Protein AF-A0A970C5M6-F1 (afdb_monomer)

Foldseek 3Di:
DDLVVLVVCLVCLVVVVDDPVVVVVSVVCLVVDVVSVVVSVVVVVVVVVVVVVVVPDDDPVVVVVVVVVVVVVVVPPPPPPPDPDDDDDDDDDDDDDDDDDPDPPVVVVVCCVVQVDDVVVVVVVVVVVVVVVVVVVVVPDCPDDDDDPPVCVVVVVVVVVVVVVVVVVVVVVPDDDDDDDDDDDDDDDDDDDDDDDDDDDDDDDDDDDDDDDD

pLDDT: mean 72.38, std 20.78, range [33.88, 98.38]

Solvent-accessible surface area (backbone atoms only — not comparable to full-atom values): 14253 Å² total; per-residue (Å²): 130,55,70,71,60,47,64,75,40,46,64,47,51,76,72,64,72,56,55,75,65,61,48,50,51,46,53,54,44,41,75,75,30,69,68,60,35,52,54,50,53,52,51,54,50,52,52,50,50,51,53,50,54,61,68,71,44,88,75,58,64,70,58,51,55,50,50,54,50,52,54,51,54,63,70,67,50,71,83,79,78,70,71,82,78,78,81,84,74,94,75,82,90,78,92,74,94,72,80,90,72,82,84,79,61,70,73,58,52,60,53,52,68,78,53,83,53,75,70,59,55,55,54,53,50,51,53,50,50,49,53,49,47,53,51,49,59,63,68,53,64,77,90,79,73,80,96,70,70,80,75,57,60,64,53,59,53,49,53,52,51,52,52,52,50,54,50,50,52,61,53,54,74,67,60,74,88,88,81,87,82,88,85,90,87,84,84,87,88,92,77,91,84,85,89,88,83,86,83,89,82,91,75,88,77,83,84,82,81,82,82,83,87,134

Secondary structure (DSSP, 8-state):
--HHHHHHTHHHHHTT-S-HHHHHHHHHHHHH-HHHHHHHHHHHHHHHHHHHHHHTS---HHHHHHHHHHHHHHHHS---------------------------SHHHHHHHHH---HHHHHHHHHHHHHHHHHHHHHHS--SS--S-TTTTHHHHHHHHHHHHHHHHHHHHTT----------------------------------------

Radius of gyration: 32.8 Å; Cα contacts (8 Å, |Δi|>4): 23; chains: 1; bounding box: 85×90×53 Å

Structure (mmCIF, N/CA/C/O backbone):
data_AF-A0A970C5M6-F1
#
_entry.id   AF-A0A970C5M6-F1
#
loop_
_atom_site.group_PDB
_atom_site.id
_atom_site.type_symbol
_atom_site.label_atom_id
_atom_site.label_alt_id
_atom_site.label_comp_id
_atom_site.label_asym_id
_atom_site.label_entity_id
_atom_site.label_seq_id
_atom_site.pdbx_PDB_ins_code
_atom_site.Cartn_x
_atom_site.Cartn_y
_atom_site.Cartn_z
_atom_site.occupancy
_atom_site.B_iso_or_equiv
_atom_site.auth_seq_id
_atom_site.auth_comp_id
_atom_site.auth_asym_id
_atom_site.auth_atom_id
_atom_site.pdbx_PDB_model_num
ATOM 1 N N . MET A 1 1 ? -6.284 -6.035 21.367 1.00 87.75 1 MET A N 1
ATOM 2 C CA . MET A 1 1 ? -5.287 -5.015 20.964 1.00 87.75 1 MET A CA 1
ATOM 3 C C . MET A 1 1 ? -5.842 -3.620 21.186 1.00 87.75 1 MET A C 1
ATOM 5 O O . MET A 1 1 ? -7.060 -3.477 21.282 1.00 87.75 1 MET A O 1
ATOM 9 N N . LYS A 1 2 ? -4.977 -2.607 21.296 1.00 97.12 2 LYS A N 1
ATOM 10 C CA . LYS A 1 2 ? -5.401 -1.198 21.366 1.00 97.12 2 LYS A CA 1
ATOM 11 C C . LYS A 1 2 ? -5.596 -0.633 19.958 1.00 97.12 2 LYS A C 1
ATOM 13 O O . LYS A 1 2 ? -4.878 -1.027 19.045 1.00 97.12 2 LYS A O 1
ATOM 18 N N . CYS A 1 3 ? -6.489 0.344 19.798 1.00 97.81 3 CYS A N 1
ATOM 19 C CA . CYS A 1 3 ? -6.761 0.958 18.492 1.00 97.81 3 CYS A CA 1
ATOM 20 C C . CYS A 1 3 ? -5.494 1.530 17.840 1.00 97.81 3 CYS A C 1
ATOM 22 O O . CYS A 1 3 ? -5.256 1.294 16.666 1.00 97.81 3 CYS A O 1
ATOM 24 N N . GLN A 1 4 ? -4.637 2.211 18.610 1.00 97.44 4 GLN A N 1
ATOM 25 C CA . GLN A 1 4 ? -3.393 2.790 18.087 1.00 97.44 4 GLN A CA 1
ATOM 26 C C . GLN A 1 4 ? -2.442 1.736 17.499 1.00 97.44 4 GLN A C 1
ATOM 28 O O . GLN A 1 4 ? -1.805 1.988 16.482 1.00 97.44 4 GLN A O 1
ATOM 33 N N . GLU A 1 5 ? -2.354 0.565 18.136 1.00 97.12 5 GLU A N 1
ATOM 34 C CA . GLU A 1 5 ? -1.524 -0.547 17.660 1.00 97.12 5 GLU A CA 1
ATOM 35 C C . GLU A 1 5 ? -2.096 -1.110 16.356 1.00 97.12 5 GLU A C 1
ATOM 37 O O . GLU A 1 5 ? -1.358 -1.325 15.401 1.00 97.12 5 GLU A O 1
ATOM 42 N N . VAL A 1 6 ? -3.420 -1.280 16.284 1.00 97.31 6 VAL A N 1
ATOM 43 C CA . VAL A 1 6 ? -4.093 -1.762 15.071 1.00 97.31 6 VAL A CA 1
ATOM 44 C C . VAL A 1 6 ? -3.913 -0.783 13.918 1.00 97.31 6 VAL A C 1
ATOM 46 O O . VAL A 1 6 ? -3.537 -1.215 12.839 1.00 97.31 6 VAL A O 1
ATOM 49 N N . LEU A 1 7 ? -4.087 0.523 14.148 1.00 95.94 7 LEU A N 1
ATOM 50 C CA . LEU A 1 7 ? -3.888 1.547 13.117 1.00 95.94 7 LEU A CA 1
ATOM 51 C C . LEU A 1 7 ? -2.465 1.523 12.542 1.00 95.94 7 LEU A C 1
ATOM 53 O O . LEU A 1 7 ? -2.303 1.631 11.333 1.00 95.94 7 LEU A O 1
ATOM 57 N N . SER A 1 8 ? -1.440 1.315 13.377 1.00 96.69 8 SER A N 1
ATOM 58 C CA . SER A 1 8 ? -0.054 1.180 12.897 1.00 96.69 8 SER A CA 1
ATOM 59 C C . SER A 1 8 ? 0.223 -0.108 12.117 1.00 96.69 8 SER A C 1
ATOM 61 O O . SER A 1 8 ? 1.265 -0.222 11.481 1.00 96.69 8 SER A O 1
ATOM 63 N N . LEU A 1 9 ? -0.686 -1.082 12.186 1.00 97.00 9 LEU A N 1
ATOM 64 C CA . LEU A 1 9 ? -0.563 -2.380 11.530 1.00 97.00 9 LEU A CA 1
ATOM 65 C C . LEU A 1 9 ? -1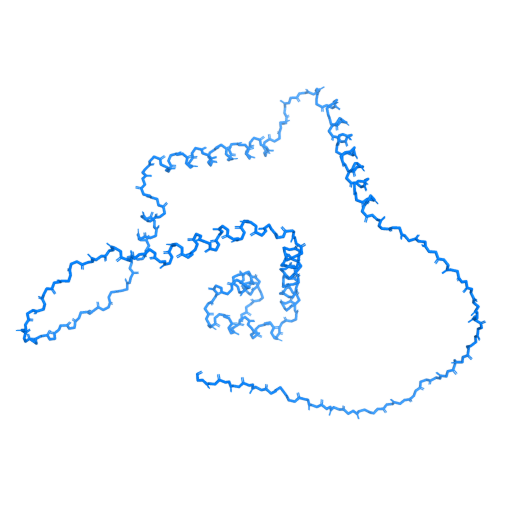.497 -2.525 10.321 1.00 97.00 9 LEU A C 1
ATOM 67 O O . LEU A 1 9 ? -1.476 -3.575 9.691 1.00 97.00 9 LEU A O 1
ATOM 71 N N . ILE A 1 10 ? -2.294 -1.505 9.975 1.00 95.12 10 ILE A N 1
ATOM 72 C CA . ILE A 1 10 ? -3.236 -1.577 8.846 1.00 95.12 10 ILE A CA 1
ATOM 73 C C . ILE A 1 10 ? -2.507 -1.780 7.512 1.00 95.12 10 ILE A C 1
ATOM 75 O O . ILE A 1 10 ? -2.894 -2.665 6.757 1.00 95.12 10 ILE A O 1
ATOM 79 N N . GLU A 1 11 ? -1.452 -1.014 7.231 1.00 94.06 11 GLU A N 1
ATOM 80 C CA . GLU A 1 11 ? -0.681 -1.140 5.983 1.00 94.06 11 GLU A CA 1
ATOM 81 C C . GLU A 1 11 ? -0.043 -2.534 5.821 1.00 94.06 11 GLU A C 1
ATOM 83 O O . GLU A 1 11 ? -0.392 -3.232 4.869 1.00 94.06 11 GLU A O 1
ATOM 88 N N . PRO A 1 12 ? 0.780 -3.037 6.767 1.00 96.56 12 PRO A N 1
ATOM 89 C CA . PRO A 1 12 ? 1.355 -4.376 6.633 1.00 96.56 12 PRO A CA 1
ATOM 90 C C . PRO A 1 12 ? 0.296 -5.490 6.677 1.00 96.56 12 PRO A C 1
ATOM 92 O O . PRO A 1 12 ? 0.522 -6.579 6.148 1.00 96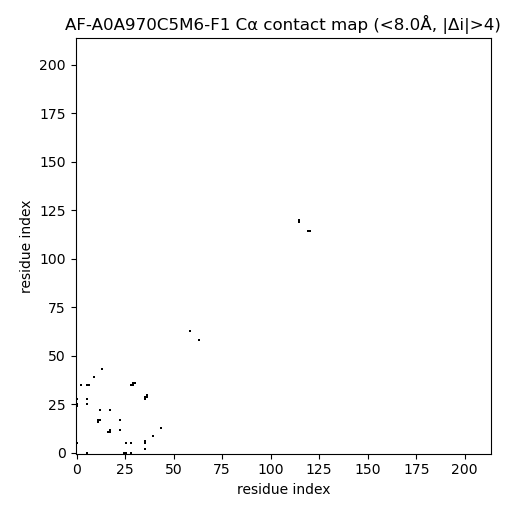.56 12 PRO A O 1
ATOM 95 N N . TYR A 1 13 ? -0.870 -5.248 7.291 1.00 96.69 13 TYR A N 1
ATOM 96 C CA . TYR A 1 13 ? -2.009 -6.165 7.216 1.00 96.69 13 TYR A CA 1
ATOM 97 C C . TYR A 1 13 ? -2.585 -6.233 5.792 1.00 96.69 13 TYR A C 1
ATOM 99 O O . TYR A 1 13 ? -2.818 -7.333 5.290 1.00 96.69 13 TYR A O 1
ATOM 107 N N . LEU A 1 14 ? -2.778 -5.089 5.122 1.00 95.25 14 LEU A N 1
ATOM 108 C CA . LEU A 1 14 ? -3.243 -5.022 3.728 1.00 95.25 14 LEU A CA 1
ATOM 109 C C . LEU A 1 14 ? -2.252 -5.677 2.758 1.00 95.25 14 LEU A C 1
ATOM 111 O O . LEU A 1 14 ? -2.668 -6.390 1.843 1.00 95.25 14 LEU A O 1
ATOM 115 N N . ASP A 1 15 ? -0.954 -5.517 3.009 1.00 94.94 15 ASP A N 1
ATOM 116 C CA . ASP A 1 15 ? 0.115 -6.122 2.207 1.00 94.94 15 ASP A CA 1
ATOM 117 C C . ASP A 1 15 ? 0.360 -7.610 2.532 1.00 94.94 15 ASP A C 1
ATOM 119 O O . ASP A 1 15 ? 1.194 -8.266 1.907 1.00 94.94 15 ASP A O 1
ATOM 123 N N . SER A 1 16 ? -0.410 -8.189 3.464 1.00 95.25 16 SER A N 1
ATOM 124 C CA . SER A 1 16 ? -0.276 -9.583 3.918 1.00 95.25 16 SER A CA 1
ATOM 125 C C . SER A 1 16 ? 1.104 -9.922 4.509 1.00 95.25 16 SER A C 1
ATOM 127 O O . SER A 1 16 ? 1.531 -11.077 4.472 1.00 95.25 16 SER A O 1
ATOM 129 N N . GLU A 1 17 ? 1.795 -8.938 5.087 1.00 97.62 17 GLU A N 1
ATOM 130 C CA . GLU A 1 17 ? 3.133 -9.098 5.677 1.00 97.62 17 GLU A CA 1
ATOM 131 C C . GLU A 1 17 ? 3.103 -9.597 7.131 1.00 97.62 17 GLU A C 1
ATOM 133 O O . GLU A 1 17 ? 4.129 -9.997 7.686 1.00 97.62 17 GLU A O 1
ATOM 138 N N . LEU A 1 18 ? 1.932 -9.579 7.772 1.00 97.44 18 LEU A N 1
ATOM 139 C CA . LEU A 1 18 ? 1.780 -9.963 9.173 1.00 97.44 18 LEU A CA 1
ATOM 140 C C . LEU A 1 18 ? 1.670 -11.477 9.371 1.00 97.44 18 LEU A C 1
ATOM 142 O O . LEU A 1 18 ? 1.132 -12.219 8.547 1.00 97.44 18 LEU A O 1
ATOM 146 N N . ASP A 1 19 ? 2.137 -11.940 10.532 1.00 97.19 19 ASP A N 1
ATOM 147 C CA . ASP A 1 19 ? 1.995 -13.334 10.932 1.00 97.19 19 ASP A CA 1
ATOM 148 C C . ASP A 1 19 ? 0.529 -13.704 11.237 1.00 97.19 19 ASP A C 1
ATOM 150 O O . ASP A 1 19 ? -0.331 -12.863 11.512 1.00 97.19 19 ASP A O 1
ATOM 154 N N . THR A 1 20 ? 0.236 -15.006 11.238 1.00 97.50 20 THR A N 1
ATOM 155 C CA . THR A 1 20 ? -1.128 -15.529 11.407 1.00 97.50 20 THR A CA 1
ATOM 156 C C . THR A 1 20 ? -1.788 -15.136 12.726 1.00 97.50 20 THR A C 1
ATOM 158 O O . THR A 1 20 ? -3.011 -15.011 12.772 1.00 97.50 20 THR A O 1
ATOM 161 N N . ARG A 1 21 ? -1.013 -14.975 13.808 1.00 97.50 21 ARG A N 1
ATOM 162 C CA . ARG A 1 21 ? -1.566 -14.608 15.116 1.00 97.50 21 ARG A CA 1
ATOM 163 C C . ARG A 1 21 ? -1.949 -13.134 15.117 1.00 97.50 21 ARG A C 1
ATOM 165 O O . ARG A 1 21 ? -3.073 -12.816 15.490 1.00 97.50 21 ARG A O 1
ATOM 172 N N . THR A 1 22 ? -1.055 -12.269 14.647 1.00 96.69 22 THR A N 1
ATOM 173 C CA . THR A 1 22 ? -1.324 -10.830 14.547 1.00 96.69 22 THR A CA 1
ATOM 174 C C . THR A 1 22 ? -2.506 -10.551 13.614 1.00 96.69 22 THR A C 1
ATOM 176 O O . THR A 1 22 ? -3.379 -9.757 13.958 1.00 96.69 22 THR A O 1
ATOM 179 N N . ASN A 1 23 ? -2.617 -11.279 12.495 1.00 97.88 23 ASN A N 1
ATOM 180 C CA . ASN A 1 23 ? -3.787 -11.202 11.614 1.00 97.88 23 ASN A CA 1
ATOM 181 C C . ASN A 1 23 ? -5.098 -11.537 12.340 1.00 97.88 23 ASN A C 1
ATOM 183 O O . ASN A 1 23 ? -6.077 -10.808 12.193 1.00 97.88 23 ASN A O 1
ATOM 187 N N . ALA A 1 24 ? -5.127 -12.604 13.144 1.00 97.94 24 ALA A N 1
ATOM 188 C CA . ALA A 1 24 ? -6.322 -12.975 13.902 1.00 97.94 24 ALA A CA 1
ATOM 189 C C . ALA A 1 24 ? -6.686 -11.924 14.967 1.00 97.94 24 ALA A C 1
ATOM 191 O O . ALA A 1 24 ? -7.859 -11.581 15.119 1.00 97.94 24 ALA A O 1
ATOM 192 N N . ASP A 1 25 ? -5.687 -11.377 15.667 1.00 98.00 25 ASP A N 1
ATOM 193 C CA . ASP A 1 25 ? -5.898 -10.346 16.687 1.00 98.00 25 ASP A CA 1
ATOM 194 C C . ASP A 1 25 ? -6.438 -9.035 16.073 1.00 98.00 25 ASP A C 1
ATOM 196 O O . ASP A 1 25 ? -7.327 -8.399 16.651 1.00 98.00 25 ASP A O 1
ATOM 200 N N . ILE A 1 26 ? -5.958 -8.654 14.880 1.00 97.94 26 ILE A N 1
ATOM 201 C CA . ILE A 1 26 ? -6.472 -7.507 14.112 1.00 97.94 26 ILE A CA 1
ATOM 202 C C . ILE A 1 26 ? -7.899 -7.773 13.633 1.00 97.94 26 ILE A C 1
ATOM 204 O O . ILE A 1 26 ? -8.768 -6.931 13.846 1.00 97.94 26 ILE A O 1
ATOM 208 N N . GLN A 1 27 ? -8.176 -8.942 13.046 1.00 97.81 27 GLN A N 1
ATOM 209 C CA . GLN A 1 27 ? -9.521 -9.304 12.583 1.00 97.81 27 GLN A CA 1
ATOM 210 C C . GLN A 1 27 ? -10.550 -9.252 13.712 1.00 97.81 27 GLN A C 1
ATOM 212 O O . GLN A 1 27 ? -11.628 -8.682 13.537 1.00 97.81 27 GLN A O 1
ATOM 217 N N . GLN A 1 28 ? -10.204 -9.790 14.884 1.00 98.31 28 GLN A N 1
ATOM 218 C CA . GLN A 1 28 ? -11.062 -9.711 16.061 1.00 98.31 28 GLN A CA 1
ATOM 219 C C . GLN A 1 28 ? -11.299 -8.252 16.472 1.00 98.31 28 GLN A C 1
ATOM 221 O O . GLN A 1 28 ? -12.432 -7.853 16.725 1.00 98.31 28 GLN A O 1
ATOM 226 N N . HIS A 1 29 ? -10.254 -7.421 16.482 1.00 98.38 29 HIS A N 1
ATOM 227 C CA . HIS A 1 29 ? -10.405 -6.010 16.824 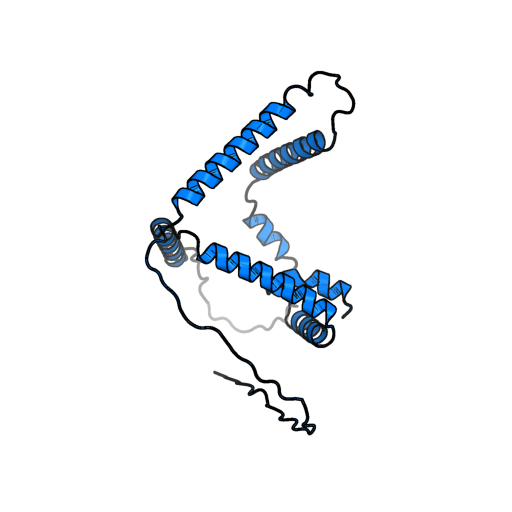1.00 98.38 29 HIS A CA 1
ATOM 228 C C . HIS A 1 29 ? -11.265 -5.234 15.816 1.00 98.38 29 HIS A C 1
ATOM 230 O O . HIS A 1 29 ? -12.068 -4.404 16.230 1.00 98.38 29 HIS A O 1
ATOM 236 N N . LEU A 1 30 ? -11.126 -5.493 14.513 1.00 98.00 30 LEU A N 1
ATOM 237 C CA . LEU A 1 30 ? -11.956 -4.868 13.479 1.00 98.00 30 LEU A CA 1
ATOM 238 C C . LEU A 1 30 ? -13.431 -5.279 13.606 1.00 98.00 30 LEU A C 1
ATOM 240 O O . LEU A 1 30 ? -14.309 -4.471 13.316 1.00 98.00 30 LEU A O 1
ATOM 244 N N . ALA A 1 31 ? -13.713 -6.496 14.083 1.00 98.06 31 ALA A N 1
ATOM 245 C CA . ALA A 1 31 ? -15.078 -6.930 14.379 1.00 98.06 31 ALA A CA 1
ATOM 246 C C . ALA A 1 31 ? -15.680 -6.190 15.589 1.00 98.06 31 ALA A C 1
ATOM 248 O O . ALA A 1 31 ? -16.866 -5.858 15.580 1.00 98.06 31 ALA A O 1
ATOM 249 N N . ASP A 1 32 ? -14.862 -5.900 16.604 1.00 98.12 32 ASP A N 1
ATOM 250 C CA . ASP A 1 32 ? -15.315 -5.305 17.866 1.00 98.12 32 ASP A CA 1
ATOM 251 C C . ASP A 1 32 ? -15.258 -3.761 17.879 1.00 98.12 32 ASP A C 1
ATOM 253 O O . ASP A 1 32 ? -15.929 -3.117 18.690 1.00 98.12 32 ASP A O 1
ATOM 257 N N . CYS A 1 33 ? -14.466 -3.135 16.999 1.00 98.38 33 CYS A N 1
ATOM 258 C CA . CYS A 1 33 ? -14.226 -1.690 16.980 1.00 98.38 33 CYS A CA 1
ATOM 259 C C . CYS A 1 33 ? -14.635 -1.035 15.653 1.00 98.38 33 CYS A C 1
ATOM 261 O O . CYS A 1 33 ? -13.901 -1.052 14.663 1.00 98.38 33 CYS A O 1
ATOM 263 N N . ALA A 1 34 ? -15.783 -0.351 15.668 1.00 9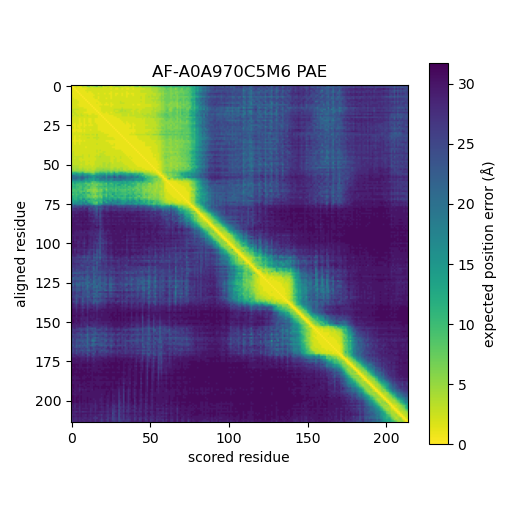8.06 34 ALA A N 1
ATOM 264 C CA . ALA A 1 34 ? -16.339 0.317 14.491 1.00 98.06 34 ALA A CA 1
ATOM 265 C C . ALA A 1 34 ? -15.445 1.432 13.914 1.00 98.06 34 ALA A C 1
ATOM 267 O O . ALA A 1 34 ? -15.441 1.648 12.705 1.00 98.06 34 ALA A O 1
ATOM 268 N N . GLU A 1 35 ? -14.689 2.148 14.749 1.00 97.62 35 GLU A N 1
ATOM 269 C CA . GLU A 1 35 ? -13.816 3.233 14.280 1.00 97.62 35 GLU A CA 1
ATOM 270 C C . GLU A 1 35 ? -12.617 2.686 13.495 1.00 97.62 35 GLU A C 1
ATOM 272 O O . GLU A 1 35 ? -12.328 3.161 12.397 1.00 97.62 35 GLU A O 1
ATOM 277 N N . CYS A 1 36 ? -11.983 1.622 13.995 1.00 97.81 36 CYS A N 1
ATOM 278 C CA . CYS A 1 36 ? -10.912 0.934 13.275 1.00 97.81 36 CYS A CA 1
ATOM 279 C C . CYS A 1 36 ? -11.427 0.279 11.986 1.00 97.81 36 CYS A C 1
ATOM 281 O O . CYS A 1 36 ? -10.761 0.355 10.958 1.00 97.81 36 CYS A O 1
ATOM 283 N N . ALA A 1 37 ? -12.636 -0.295 12.010 1.00 97.88 37 ALA A N 1
ATOM 284 C CA . ALA A 1 37 ? -13.264 -0.859 10.817 1.00 97.88 37 ALA A CA 1
ATOM 285 C C . ALA A 1 37 ? -13.512 0.194 9.723 1.00 97.88 37 ALA A C 1
ATOM 287 O O . ALA A 1 37 ? -13.272 -0.068 8.547 1.00 97.88 37 ALA A O 1
ATOM 288 N N . LYS A 1 38 ? -13.954 1.404 10.095 1.00 97.81 38 LYS A N 1
ATOM 289 C CA . LYS A 1 38 ? -14.127 2.513 9.141 1.00 97.81 38 LYS A CA 1
ATOM 290 C C . LYS A 1 38 ? -12.800 2.968 8.542 1.00 97.81 38 LYS A C 1
ATOM 292 O O . LYS A 1 38 ? -12.746 3.197 7.337 1.00 97.81 38 LYS A O 1
ATOM 297 N N . ALA A 1 39 ? -11.760 3.111 9.367 1.00 95.56 39 ALA A N 1
ATOM 298 C CA . ALA A 1 39 ? -10.428 3.487 8.896 1.00 95.56 39 ALA A CA 1
ATOM 299 C C . ALA A 1 39 ? -9.896 2.454 7.891 1.00 95.56 39 ALA A C 1
ATOM 301 O O . ALA A 1 39 ? -9.496 2.815 6.790 1.00 95.56 39 ALA A O 1
ATOM 302 N N . PHE A 1 40 ? -10.012 1.168 8.223 1.00 97.69 40 PHE A N 1
ATOM 303 C 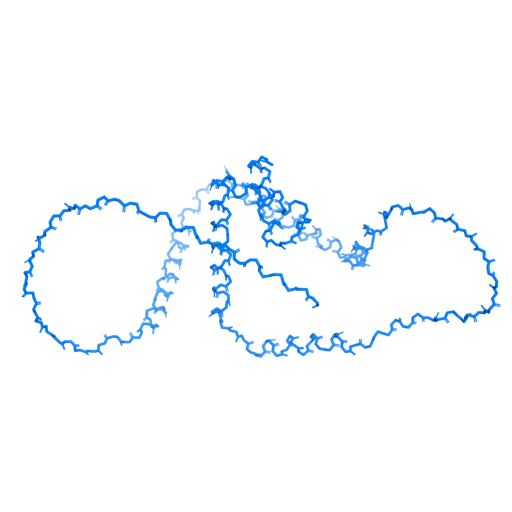CA . PHE A 1 40 ? -9.627 0.071 7.340 1.00 97.69 40 PHE A CA 1
ATOM 304 C C . PHE A 1 40 ? -10.391 0.086 6.005 1.00 97.69 40 PHE A C 1
ATOM 306 O O . PHE A 1 40 ? -9.783 0.047 4.939 1.00 97.69 40 PHE A O 1
ATOM 313 N N . ALA A 1 41 ? -11.717 0.237 6.044 1.00 96.94 41 ALA A N 1
ATOM 314 C CA . ALA A 1 41 ? -12.535 0.301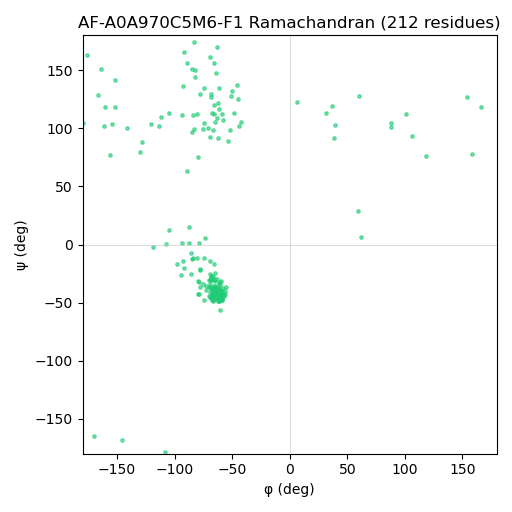 4.833 1.00 96.94 41 ALA A CA 1
ATOM 315 C C . ALA A 1 41 ? -12.201 1.515 3.940 1.00 96.94 41 ALA A C 1
ATOM 317 O O . ALA A 1 41 ? -12.375 1.457 2.721 1.00 96.94 41 ALA A O 1
ATOM 318 N N . ALA A 1 42 ? -11.743 2.628 4.525 1.00 96.44 42 ALA A N 1
ATOM 319 C CA . ALA A 1 42 ? -11.293 3.793 3.765 1.00 96.44 42 ALA A CA 1
ATOM 320 C C . ALA A 1 42 ? -9.987 3.509 3.000 1.00 96.44 42 ALA A C 1
ATOM 322 O O . ALA A 1 42 ? -9.877 3.891 1.830 1.00 96.44 42 ALA A O 1
ATOM 323 N N . GLU A 1 43 ? -9.045 2.795 3.618 1.00 96.31 43 GLU A N 1
ATOM 324 C CA . GLU A 1 43 ? -7.807 2.358 2.962 1.00 96.31 43 GLU A CA 1
ATOM 325 C C . GLU A 1 43 ? -8.088 1.340 1.848 1.00 96.31 43 GLU A C 1
ATOM 327 O O . GLU A 1 43 ? -7.683 1.553 0.703 1.00 96.31 43 GLU A O 1
ATOM 332 N N . GLU A 1 44 ? -8.890 0.302 2.121 1.00 96.31 44 GLU A N 1
ATOM 333 C CA . GLU A 1 44 ? -9.291 -0.686 1.104 1.00 96.31 44 GLU A CA 1
ATOM 334 C C . GLU A 1 44 ? -9.965 -0.023 -0.102 1.00 96.31 44 GLU A C 1
ATOM 336 O O . GLU A 1 44 ? -9.710 -0.380 -1.255 1.00 96.31 44 GLU A O 1
ATOM 341 N N . LYS A 1 45 ? -10.814 0.983 0.142 1.00 97.12 45 LYS A N 1
ATOM 342 C CA . LYS A 1 45 ? -11.461 1.749 -0.926 1.00 97.12 45 LYS A CA 1
ATOM 343 C C . LYS A 1 45 ? -10.437 2.489 -1.783 1.00 97.12 45 LYS A C 1
ATOM 345 O O . LYS A 1 45 ? -10.574 2.496 -3.007 1.00 97.12 45 LYS A O 1
ATOM 350 N N . THR A 1 46 ? -9.434 3.104 -1.166 1.00 95.88 46 THR A N 1
ATOM 351 C CA . THR A 1 46 ? -8.373 3.829 -1.878 1.00 95.88 46 THR A CA 1
ATOM 352 C C . THR A 1 46 ? -7.528 2.867 -2.716 1.00 95.88 46 THR A C 1
ATOM 354 O O . THR A 1 46 ? -7.315 3.106 -3.907 1.00 95.88 46 THR A O 1
ATOM 357 N N . GLN A 1 47 ? -7.140 1.723 -2.149 1.00 95.12 47 GLN A N 1
ATOM 358 C CA . GLN A 1 47 ? -6.410 0.674 -2.863 1.00 95.12 47 GLN A CA 1
ATOM 359 C C . GLN A 1 47 ? -7.225 0.118 -4.041 1.00 95.12 47 GLN A C 1
ATOM 361 O O . GLN A 1 47 ? -6.709 -0.020 -5.152 1.00 95.12 47 GLN A O 1
ATOM 366 N N . ALA A 1 48 ? -8.522 -0.136 -3.847 1.00 94.94 48 ALA A N 1
ATOM 367 C CA . ALA A 1 48 ? -9.411 -0.599 -4.909 1.00 94.94 48 ALA A CA 1
ATOM 368 C C . ALA A 1 48 ? -9.560 0.432 -6.041 1.00 94.94 48 ALA A C 1
ATOM 370 O O . ALA A 1 48 ? -9.578 0.059 -7.217 1.00 94.94 48 ALA A O 1
ATOM 371 N N . GLN A 1 49 ? -9.633 1.726 -5.709 1.00 95.44 49 GLN A N 1
ATOM 372 C CA . GLN A 1 49 ? -9.656 2.806 -6.699 1.00 95.44 49 GLN A CA 1
ATOM 373 C C . GLN A 1 49 ? -8.366 2.847 -7.517 1.00 95.44 49 GLN A C 1
ATOM 375 O O . GLN A 1 49 ? -8.434 2.924 -8.744 1.00 95.44 49 GLN A O 1
ATOM 380 N N . LEU A 1 50 ? -7.207 2.729 -6.863 1.00 94.25 50 LEU A N 1
ATOM 381 C CA . LEU A 1 50 ? -5.914 2.679 -7.540 1.00 94.25 50 LEU A CA 1
ATOM 382 C C . LEU A 1 50 ? -5.818 1.464 -8.472 1.00 94.25 50 LEU A C 1
ATOM 384 O O . LEU A 1 50 ? -5.483 1.613 -9.645 1.00 94.25 50 LEU A O 1
ATOM 388 N N . ILE A 1 51 ? -6.174 0.271 -7.987 1.00 93.31 51 ILE A N 1
ATOM 389 C CA . ILE A 1 51 ? -6.172 -0.960 -8.792 1.00 93.31 51 ILE A CA 1
ATOM 390 C C . ILE A 1 51 ? -7.106 -0.823 -9.999 1.00 93.31 51 ILE A C 1
ATOM 392 O O . ILE A 1 51 ? -6.742 -1.217 -11.106 1.00 93.31 51 ILE A O 1
ATOM 396 N N . SER A 1 52 ? -8.300 -0.258 -9.808 1.00 92.06 52 SER A N 1
ATOM 397 C CA . SER A 1 52 ? -9.251 -0.010 -10.894 1.00 92.06 52 SER A CA 1
ATOM 398 C C . SER A 1 52 ? -8.671 0.944 -11.940 1.00 92.06 52 SER A C 1
ATOM 400 O O . SER A 1 52 ? -8.673 0.629 -13.129 1.00 92.06 52 SER A O 1
ATOM 402 N N . ALA A 1 53 ? -8.098 2.070 -11.507 1.00 90.56 53 ALA A N 1
ATOM 403 C CA . ALA A 1 53 ? -7.471 3.037 -12.402 1.00 90.56 53 ALA A CA 1
ATOM 404 C C . ALA A 1 53 ? -6.321 2.411 -13.209 1.00 90.56 53 ALA A C 1
ATOM 406 O O . ALA A 1 53 ? -6.251 2.597 -14.421 1.00 90.56 53 ALA A O 1
ATOM 407 N N . LEU A 1 54 ? -5.468 1.611 -12.561 1.00 89.00 54 LEU A N 1
ATOM 408 C CA . LEU A 1 54 ? -4.354 0.924 -13.219 1.00 89.00 54 LEU A CA 1
ATOM 409 C C . LEU A 1 54 ? -4.823 -0.134 -14.225 1.00 89.00 54 LEU A C 1
ATOM 411 O O . LEU A 1 54 ? -4.218 -0.273 -15.284 1.00 89.00 54 LEU A O 1
ATOM 415 N N . ARG A 1 55 ? -5.908 -0.860 -13.930 1.00 86.12 55 ARG A N 1
ATOM 416 C CA . ARG A 1 55 ? -6.493 -1.844 -14.858 1.00 86.12 55 ARG A CA 1
ATOM 417 C C . ARG A 1 55 ? -7.122 -1.205 -16.093 1.00 86.12 55 ARG A C 1
ATOM 419 O O . ARG A 1 55 ? -7.140 -1.837 -17.142 1.00 86.12 55 ARG A O 1
ATOM 426 N N . ASN A 1 56 ? -7.631 0.017 -15.960 1.00 81.88 56 ASN A N 1
ATOM 427 C CA . ASN A 1 56 ? -8.236 0.770 -17.059 1.00 81.88 56 ASN A CA 1
ATOM 428 C C . ASN A 1 56 ? -7.206 1.560 -17.886 1.00 81.88 56 ASN A C 1
ATOM 430 O O . ASN A 1 56 ? -7.568 2.149 -18.902 1.00 81.88 56 ASN A O 1
ATOM 434 N N . GLY A 1 57 ? -5.942 1.601 -17.454 1.00 75.69 57 GLY A N 1
ATOM 435 C CA . GLY A 1 57 ? -4.856 2.199 -18.223 1.00 75.69 57 GLY A CA 1
ATOM 436 C C . GLY A 1 57 ? -4.569 1.422 -19.509 1.00 75.69 57 GLY A C 1
ATOM 437 O O . GLY A 1 57 ? -4.850 0.228 -19.617 1.00 75.69 57 GLY A O 1
ATOM 438 N N . GLU A 1 58 ? -3.989 2.101 -20.497 1.00 69.75 58 GLU A N 1
ATOM 439 C CA . GLU A 1 58 ? -3.648 1.499 -21.784 1.00 69.75 58 GLU A CA 1
ATOM 440 C C . GLU A 1 58 ? -2.545 0.443 -21.590 1.00 69.75 58 GLU A C 1
ATOM 442 O O . GLU A 1 58 ? -1.356 0.745 -21.453 1.00 69.75 58 GLU A O 1
ATOM 447 N N . ALA A 1 59 ? -2.944 -0.828 -21.513 1.00 70.62 59 ALA A N 1
ATOM 448 C CA . ALA A 1 59 ? -2.006 -1.934 -21.431 1.00 70.62 59 ALA A CA 1
ATOM 449 C C . ALA A 1 59 ? -1.223 -1.992 -22.744 1.00 70.62 59 ALA A C 1
ATOM 451 O O . ALA A 1 59 ? -1.792 -2.309 -23.780 1.00 70.62 59 ALA A O 1
ATOM 452 N N . THR A 1 60 ? 0.079 -1.702 -22.710 1.00 81.31 60 THR A N 1
ATOM 453 C CA . THR A 1 60 ? 0.958 -1.794 -23.883 1.00 81.31 60 THR A CA 1
ATOM 454 C C . THR A 1 60 ? 1.257 -3.272 -24.173 1.00 81.31 60 THR A C 1
ATOM 456 O O . THR A 1 60 ? 2.126 -3.862 -23.523 1.00 81.31 60 THR A O 1
ATOM 459 N N . PRO A 1 61 ? 0.581 -3.930 -25.140 1.00 81.81 61 PRO A N 1
ATOM 460 C CA . PRO A 1 61 ? 0.649 -5.390 -25.270 1.00 81.81 61 PRO A CA 1
ATOM 461 C C . PRO A 1 61 ? 2.054 -5.862 -25.662 1.00 81.81 61 PRO A C 1
ATOM 463 O O . PR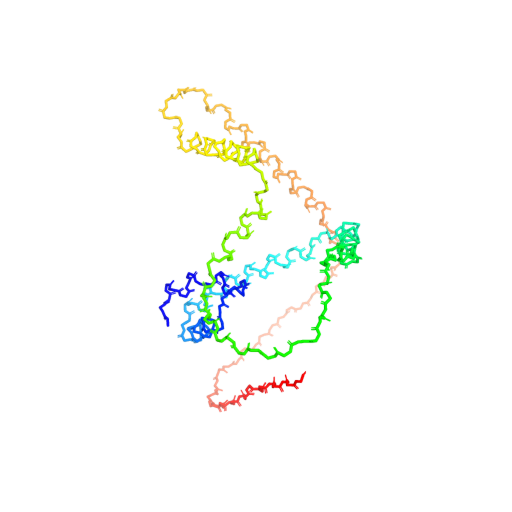O A 1 61 ? 2.505 -6.928 -25.254 1.00 81.81 61 PRO A O 1
ATOM 466 N N . ALA A 1 62 ? 2.788 -5.019 -26.397 1.00 82.69 62 ALA A N 1
ATOM 467 C CA . ALA A 1 62 ? 4.180 -5.257 -26.761 1.00 82.69 62 ALA A CA 1
ATOM 468 C C . ALA A 1 62 ? 5.126 -5.278 -25.545 1.00 82.69 62 ALA A C 1
ATOM 470 O O . ALA A 1 62 ? 6.079 -6.059 -25.525 1.00 82.69 62 ALA A O 1
ATOM 471 N N . LEU A 1 63 ? 4.872 -4.450 -24.522 1.00 87.50 63 LEU A N 1
ATOM 472 C CA . LEU A 1 63 ? 5.658 -4.461 -23.288 1.00 87.50 63 LEU A CA 1
ATOM 473 C C . LEU A 1 63 ? 5.387 -5.742 -22.496 1.00 87.50 63 LEU A C 1
ATOM 475 O O . LEU A 1 63 ? 6.334 -6.402 -22.072 1.00 87.50 63 LEU A O 1
ATOM 479 N N . TRP A 1 64 ? 4.115 -6.125 -22.361 1.00 89.75 64 TRP A N 1
ATOM 480 C CA . TRP A 1 64 ? 3.720 -7.359 -21.679 1.00 89.75 64 TRP A CA 1
ATOM 481 C C . TRP A 1 64 ? 4.312 -8.605 -22.338 1.00 89.75 64 TRP A C 1
ATOM 483 O O . TRP A 1 64 ? 4.951 -9.397 -21.651 1.00 89.75 64 TRP A O 1
ATOM 493 N N . ALA A 1 65 ? 4.232 -8.723 -23.666 1.00 91.44 65 ALA A N 1
ATOM 494 C CA . ALA A 1 65 ? 4.845 -9.833 -24.399 1.00 91.44 65 ALA A CA 1
ATOM 495 C C . ALA A 1 65 ? 6.367 -9.925 -24.164 1.00 91.44 65 ALA A C 1
ATOM 497 O O . ALA A 1 65 ? 6.925 -11.015 -24.029 1.00 91.44 65 ALA A O 1
ATOM 498 N N . ARG A 1 66 ? 7.055 -8.777 -24.068 1.00 92.38 66 ARG A N 1
ATOM 499 C CA . ARG A 1 66 ? 8.489 -8.732 -23.750 1.00 92.38 66 ARG A CA 1
ATOM 500 C C . ARG A 1 66 ? 8.773 -9.190 -22.318 1.00 92.38 66 ARG A C 1
ATOM 502 O O . ARG A 1 66 ? 9.733 -9.930 -22.113 1.00 92.38 66 ARG A O 1
ATOM 509 N N . ILE A 1 67 ? 7.969 -8.763 -21.343 1.00 93.62 67 ILE A N 1
ATOM 510 C CA . ILE A 1 67 ? 8.102 -9.185 -19.940 1.00 93.62 67 ILE A CA 1
ATOM 511 C C . ILE A 1 67 ? 7.878 -10.696 -19.822 1.00 93.62 67 ILE A C 1
ATOM 513 O O . ILE A 1 67 ? 8.714 -11.387 -19.245 1.00 93.62 67 ILE A O 1
ATOM 517 N N . GLU A 1 68 ? 6.809 -11.226 -20.420 1.00 94.31 68 GLU A N 1
ATOM 518 C CA . GLU A 1 68 ? 6.500 -12.661 -20.412 1.00 94.31 68 GLU A CA 1
ATOM 519 C C . GLU A 1 68 ? 7.638 -13.499 -21.006 1.00 94.31 68 GLU A C 1
ATOM 521 O O . GLU A 1 68 ? 8.028 -14.523 -20.441 1.00 94.31 68 GLU A O 1
ATOM 526 N N . HIS A 1 69 ? 8.219 -13.039 -22.118 1.00 93.88 69 HIS A N 1
ATOM 527 C CA . HIS A 1 69 ? 9.374 -13.686 -22.730 1.00 93.88 69 HIS A CA 1
ATOM 528 C C . HIS A 1 69 ? 10.593 -13.695 -21.793 1.00 93.88 69 HIS A C 1
ATOM 530 O O . HIS A 1 69 ? 11.230 -14.734 -21.632 1.00 93.88 69 HIS A O 1
ATOM 536 N N . LEU A 1 70 ? 10.902 -12.576 -21.128 1.00 94.50 70 LEU A N 1
ATOM 537 C CA . LEU A 1 70 ? 12.019 -12.492 -20.177 1.00 94.50 70 LEU A CA 1
ATOM 538 C C . LEU A 1 70 ? 11.811 -13.381 -18.941 1.00 94.50 70 LEU A C 1
ATOM 540 O O . LEU A 1 70 ? 12.754 -14.035 -18.491 1.00 94.50 70 LEU A O 1
ATOM 544 N N . VAL A 1 71 ? 10.587 -13.448 -18.407 1.00 95.25 71 VAL A N 1
ATOM 545 C CA . VAL A 1 71 ? 10.258 -14.327 -17.272 1.00 95.25 71 VAL A CA 1
ATOM 546 C C . VAL A 1 71 ? 10.462 -15.789 -17.662 1.00 95.25 71 VAL A C 1
ATOM 548 O O . VAL A 1 71 ? 11.132 -16.521 -16.935 1.00 95.25 71 VAL A O 1
ATOM 551 N N . ARG A 1 72 ? 9.970 -16.199 -18.839 1.00 94.00 72 ARG A N 1
ATOM 552 C CA . ARG A 1 72 ? 10.157 -17.563 -19.353 1.00 94.00 72 ARG A CA 1
ATOM 553 C C . ARG A 1 72 ? 11.635 -17.904 -19.531 1.00 94.00 72 ARG A C 1
ATOM 555 O O . ARG A 1 72 ? 12.077 -18.943 -19.059 1.00 94.00 72 ARG A O 1
ATOM 562 N N . GLN A 1 73 ? 12.414 -17.000 -20.121 1.00 90.94 73 GLN A N 1
ATOM 563 C CA . GLN A 1 73 ? 13.858 -17.187 -20.277 1.00 90.94 73 GLN A CA 1
ATOM 564 C C . GLN A 1 73 ? 14.595 -17.325 -18.939 1.00 90.94 73 GLN A C 1
ATOM 566 O O . GLN A 1 73 ? 15.552 -18.088 -18.846 1.00 90.94 73 GLN A O 1
ATOM 571 N N . THR A 1 74 ? 14.154 -16.612 -17.899 1.00 89.94 74 THR A N 1
ATOM 572 C CA . THR A 1 74 ? 14.754 -16.702 -16.557 1.00 89.94 74 THR A CA 1
ATOM 573 C C . THR A 1 74 ? 14.401 -18.021 -15.867 1.00 89.94 74 THR A C 1
ATOM 575 O O . THR A 1 74 ? 15.232 -18.580 -15.161 1.00 89.94 74 THR A O 1
ATOM 578 N N . GLN A 1 75 ? 13.189 -18.539 -16.085 1.00 86.81 75 GLN A N 1
ATOM 579 C CA . GLN A 1 75 ? 12.742 -19.823 -15.535 1.00 86.81 75 GLN A CA 1
ATOM 580 C C . GLN A 1 75 ? 13.341 -21.033 -16.267 1.00 86.81 75 GLN A C 1
ATOM 582 O O . GLN A 1 75 ? 13.592 -22.062 -15.647 1.00 86.81 75 GLN A O 1
ATOM 587 N N . GLU A 1 76 ? 13.565 -20.919 -17.577 1.00 83.06 76 GLU A N 1
ATOM 588 C CA . GLU A 1 76 ? 14.153 -21.976 -18.410 1.00 83.06 76 GLU A CA 1
ATOM 589 C C . GLU A 1 76 ? 15.684 -21.984 -18.379 1.00 83.06 76 GLU A C 1
ATOM 591 O O . GLU A 1 76 ? 16.293 -22.943 -18.857 1.00 83.06 76 GLU A O 1
ATOM 596 N N . ALA A 1 77 ? 16.321 -20.944 -17.829 1.00 69.88 77 ALA A N 1
ATOM 597 C CA . ALA A 1 77 ? 17.754 -20.954 -17.595 1.00 69.88 77 ALA A CA 1
ATOM 598 C C . ALA A 1 77 ? 18.079 -22.147 -16.679 1.00 69.88 77 ALA A C 1
ATOM 600 O O . ALA A 1 77 ? 17.660 -22.158 -15.520 1.00 69.88 77 ALA A O 1
ATOM 601 N N . PRO A 1 78 ? 18.790 -23.176 -17.177 1.00 60.78 78 PRO A N 1
ATOM 602 C CA . PRO A 1 78 ? 19.115 -24.321 -16.355 1.00 60.78 78 PRO A CA 1
ATOM 603 C C . PRO A 1 78 ? 19.963 -23.839 -15.186 1.00 60.78 78 PRO A C 1
ATOM 605 O O . PRO A 1 78 ? 20.910 -23.071 -15.385 1.00 60.78 78 PRO A O 1
ATOM 608 N N . ASP A 1 79 ? 19.623 -24.322 -13.995 1.00 55.19 79 ASP A N 1
ATOM 609 C CA . ASP A 1 79 ? 20.457 -24.255 -12.805 1.00 55.19 79 ASP A CA 1
ATOM 610 C C . ASP A 1 79 ? 21.835 -24.848 -13.138 1.00 55.19 79 ASP A C 1
ATOM 612 O O . ASP A 1 79 ? 22.074 -26.054 -13.092 1.00 55.19 79 ASP A O 1
ATOM 616 N N . ARG A 1 80 ? 22.738 -23.987 -13.612 1.00 53.31 80 ARG A N 1
ATOM 617 C CA . ARG A 1 80 ? 24.131 -24.323 -13.908 1.00 53.31 80 ARG A CA 1
ATOM 618 C C . ARG A 1 80 ? 25.012 -24.163 -12.678 1.00 53.31 80 ARG A C 1
ATOM 620 O O . ARG A 1 80 ? 26.232 -24.224 -12.809 1.00 53.31 80 ARG A O 1
ATOM 627 N N . THR A 1 81 ? 24.424 -24.063 -11.488 1.00 53.34 81 THR A N 1
ATOM 628 C CA . THR A 1 81 ? 25.150 -24.304 -10.243 1.00 53.34 81 THR A CA 1
ATOM 629 C C . THR A 1 81 ? 25.035 -25.784 -9.909 1.00 53.34 81 THR A C 1
ATOM 631 O O . THR A 1 81 ? 24.473 -26.196 -8.902 1.00 53.34 81 THR A O 1
ATOM 634 N N . GLY A 1 82 ? 25.595 -26.608 -10.797 1.00 48.28 82 GLY A N 1
ATOM 635 C CA . GLY A 1 82 ? 25.967 -27.964 -10.440 1.00 48.28 82 GLY A CA 1
ATOM 636 C C . GLY A 1 82 ? 27.025 -27.890 -9.347 1.00 48.28 82 GLY A C 1
ATOM 637 O O . GLY A 1 82 ? 28.216 -27.802 -9.639 1.00 48.28 82 GLY A O 1
ATOM 638 N N . GLU A 1 83 ? 26.587 -27.916 -8.090 1.00 47.12 83 GLU A N 1
ATOM 639 C CA . GLU A 1 83 ? 27.422 -28.376 -6.992 1.00 47.12 83 GLU A CA 1
ATOM 640 C C . GLU A 1 83 ? 27.999 -29.750 -7.380 1.00 47.12 83 GLU A C 1
ATOM 642 O O . GLU A 1 83 ? 27.248 -30.657 -7.767 1.00 47.12 83 GLU A O 1
ATOM 647 N N . PRO A 1 84 ? 29.325 -29.951 -7.304 1.00 45.75 84 PRO A N 1
ATOM 648 C CA . PRO A 1 84 ? 29.902 -31.271 -7.471 1.00 45.75 84 PRO A CA 1
ATOM 649 C C . PRO A 1 84 ? 29.434 -32.157 -6.313 1.00 45.75 84 PRO A C 1
ATOM 651 O O . PRO A 1 84 ? 29.914 -32.049 -5.189 1.00 45.75 84 PRO A O 1
ATOM 654 N N . LYS A 1 85 ? 28.495 -33.058 -6.612 1.00 49.94 85 LYS A N 1
ATOM 655 C CA . LYS A 1 85 ? 28.059 -34.159 -5.745 1.00 49.94 85 LYS A CA 1
ATOM 656 C C . LYS A 1 85 ? 29.287 -34.908 -5.192 1.00 49.94 85 LYS A C 1
ATOM 658 O O . LYS A 1 85 ? 29.972 -35.576 -5.975 1.00 49.94 85 LYS A O 1
ATOM 663 N N . PRO A 1 86 ? 29.573 -34.868 -3.875 1.00 48.19 86 PRO A N 1
ATOM 664 C CA . PRO A 1 86 ? 30.574 -35.738 -3.282 1.00 48.19 86 PRO A CA 1
ATOM 665 C C . PRO A 1 86 ? 30.040 -37.167 -3.335 1.00 48.19 86 PRO A C 1
ATOM 667 O O . PRO A 1 86 ? 28.911 -37.450 -2.927 1.00 48.19 86 PRO A O 1
ATOM 670 N N . GLN A 1 87 ? 30.838 -38.064 -3.897 1.00 50.25 87 GLN A N 1
ATOM 671 C CA . GLN A 1 87 ? 30.491 -39.468 -4.039 1.00 50.25 87 GLN A CA 1
ATOM 672 C C . GLN A 1 87 ? 30.311 -40.102 -2.656 1.00 50.25 87 GLN A C 1
ATOM 674 O O . GLN A 1 87 ? 31.208 -40.092 -1.816 1.00 50.25 87 GLN A O 1
ATOM 679 N N . THR A 1 88 ? 29.117 -40.643 -2.438 1.00 45.47 88 THR A N 1
ATOM 680 C CA . THR A 1 88 ? 28.725 -41.431 -1.275 1.00 45.47 88 THR A CA 1
ATOM 681 C C . THR A 1 88 ? 29.560 -42.711 -1.212 1.00 45.47 88 THR A C 1
ATOM 683 O O . THR A 1 88 ? 29.365 -43.623 -2.012 1.00 45.47 88 THR A O 1
ATOM 686 N N . GLY A 1 89 ? 30.479 -42.792 -0.250 1.00 49.53 89 GLY A N 1
ATOM 687 C CA . GLY A 1 89 ? 30.998 -44.068 0.240 1.00 49.53 89 GLY A CA 1
ATOM 688 C C . GLY A 1 89 ? 30.030 -44.670 1.272 1.00 49.53 89 GLY A C 1
ATOM 689 O O . GLY A 1 89 ? 29.427 -43.915 2.038 1.00 49.53 89 GLY A O 1
ATOM 690 N N . PRO A 1 90 ? 29.850 -46.002 1.328 1.00 52.31 90 PRO A N 1
ATOM 691 C CA . PRO A 1 90 ? 29.045 -46.642 2.359 1.00 52.31 90 PRO A CA 1
ATOM 692 C C . PRO A 1 90 ? 29.902 -46.864 3.613 1.00 52.31 90 PRO A C 1
ATOM 694 O O . PRO A 1 90 ? 30.821 -47.680 3.613 1.00 52.31 90 PRO A O 1
ATOM 697 N N . GLY A 1 91 ? 29.606 -46.136 4.690 1.00 40.25 91 GLY A N 1
ATOM 698 C CA . GLY A 1 91 ? 30.316 -46.256 5.962 1.00 40.25 91 GLY A CA 1
ATOM 699 C C . GLY A 1 91 ? 29.450 -45.832 7.144 1.00 40.25 91 GLY A C 1
ATOM 700 O O . GLY A 1 91 ? 29.222 -44.649 7.352 1.00 40.25 91 GLY A O 1
ATOM 701 N N . LEU A 1 92 ? 28.958 -46.843 7.862 1.00 49.91 92 LEU A N 1
ATOM 702 C CA . LEU A 1 92 ? 28.450 -46.888 9.239 1.00 49.91 92 LEU A CA 1
ATOM 703 C C . LEU A 1 92 ? 28.294 -45.572 10.039 1.00 49.91 92 LEU A C 1
ATOM 705 O O . LEU A 1 92 ? 29.262 -44.901 10.376 1.00 49.91 92 LEU A O 1
ATOM 709 N N . THR A 1 93 ? 27.053 -45.355 10.486 1.00 53.88 93 THR A N 1
ATOM 710 C CA . THR A 1 93 ? 26.636 -44.960 11.848 1.00 53.88 93 THR A CA 1
ATOM 711 C C . THR A 1 93 ? 27.587 -44.087 12.680 1.00 53.88 93 THR A C 1
ATOM 713 O O . THR A 1 93 ? 28.558 -44.592 13.250 1.00 53.88 93 THR A O 1
ATOM 716 N N . ARG A 1 94 ? 27.174 -42.843 12.956 1.00 44.47 94 ARG A N 1
ATOM 717 C CA . ARG A 1 94 ? 27.265 -42.301 14.320 1.00 44.47 94 ARG A CA 1
ATOM 718 C C . ARG A 1 94 ? 26.338 -41.105 14.525 1.00 44.47 94 ARG A C 1
ATOM 720 O O . ARG A 1 94 ? 26.496 -40.073 13.882 1.00 44.47 94 ARG A O 1
ATOM 727 N N . ASP A 1 95 ? 25.404 -41.276 15.454 1.00 50.50 95 ASP A N 1
ATOM 728 C CA . ASP A 1 95 ? 24.689 -40.216 16.154 1.00 50.50 95 ASP A CA 1
ATOM 729 C C . ASP A 1 95 ? 25.641 -39.114 16.627 1.00 50.50 95 ASP A C 1
ATOM 731 O O . ASP A 1 95 ? 26.581 -39.390 17.378 1.00 50.50 95 ASP A O 1
ATOM 735 N N . VAL A 1 96 ? 25.363 -37.865 16.244 1.00 55.62 96 VAL A N 1
ATOM 736 C CA . VAL A 1 96 ? 25.796 -36.679 16.990 1.00 55.62 96 VAL A CA 1
ATOM 737 C C . VAL A 1 96 ? 24.681 -35.637 16.949 1.00 55.62 96 VAL A C 1
ATOM 739 O O . VAL A 1 96 ? 24.503 -34.887 15.992 1.00 55.62 96 VAL A O 1
ATOM 742 N N . GLU A 1 97 ? 23.956 -35.606 18.060 1.00 53.34 97 GLU A N 1
ATOM 743 C CA . GLU A 1 97 ? 23.201 -34.484 18.599 1.00 53.34 97 GLU A CA 1
ATOM 744 C C . GLU A 1 97 ? 24.034 -33.183 18.524 1.00 53.34 97 GLU A C 1
ATOM 746 O O . GLU A 1 97 ? 24.920 -32.929 19.348 1.00 53.34 97 GLU A O 1
ATOM 751 N N . HIS A 1 98 ? 23.755 -32.319 17.546 1.00 47.06 98 HIS A N 1
ATOM 752 C CA . HIS A 1 98 ? 24.290 -30.958 17.518 1.00 47.06 98 HIS A CA 1
ATOM 753 C C . HIS A 1 98 ? 23.179 -29.924 17.332 1.00 47.06 98 HIS A C 1
ATOM 755 O O . HIS A 1 98 ? 22.824 -29.503 16.238 1.00 47.06 98 HIS A O 1
ATOM 761 N N . ARG A 1 99 ? 22.638 -29.522 18.489 1.00 45.78 99 ARG A N 1
ATOM 762 C CA . ARG A 1 99 ? 22.444 -28.127 18.908 1.00 45.78 99 ARG A CA 1
ATOM 763 C C . ARG A 1 99 ? 22.023 -27.178 17.777 1.00 45.78 99 ARG A C 1
ATOM 765 O O . ARG A 1 99 ? 22.861 -26.525 17.162 1.00 45.78 99 ARG A O 1
ATOM 772 N N . ARG A 1 100 ? 20.704 -27.025 17.605 1.00 44.56 100 ARG A N 1
ATOM 773 C CA . ARG A 1 100 ? 20.082 -25.901 16.884 1.00 44.56 100 ARG A CA 1
ATOM 774 C C . ARG A 1 100 ? 20.608 -24.577 17.450 1.00 44.56 100 ARG A C 1
ATOM 776 O O . ARG A 1 100 ? 20.148 -24.115 18.492 1.00 44.56 100 ARG A O 1
ATOM 783 N N . GLN A 1 101 ? 21.588 -23.985 16.777 1.00 48.59 101 GLN A N 1
ATOM 784 C CA . GLN A 1 101 ? 21.933 -22.582 16.953 1.00 48.59 101 GLN A CA 1
ATOM 785 C C . GLN A 1 101 ? 20.904 -21.740 16.185 1.00 48.59 101 GLN A C 1
ATOM 787 O O . GLN A 1 101 ? 20.645 -22.027 15.016 1.00 48.59 101 GLN A O 1
ATOM 792 N N . PRO A 1 102 ? 20.292 -20.724 16.812 1.00 47.34 102 PRO A N 1
ATOM 793 C CA . PRO A 1 102 ? 19.428 -19.794 16.107 1.00 47.34 102 PRO A CA 1
ATOM 794 C C . PRO A 1 102 ? 20.257 -18.937 15.143 1.00 47.34 102 PRO A C 1
ATOM 796 O O . PRO A 1 102 ? 21.275 -18.342 15.499 1.00 47.34 102 PRO A O 1
ATOM 799 N N . SER A 1 103 ? 19.773 -18.908 13.909 1.00 51.81 103 SER A N 1
ATOM 800 C CA . SER A 1 103 ? 20.216 -18.137 12.756 1.00 51.81 103 SER A CA 1
ATOM 801 C C . SER A 1 103 ? 20.570 -16.680 13.085 1.00 51.81 103 SER A C 1
ATOM 803 O O . SER A 1 103 ? 19.689 -15.837 13.237 1.00 51.81 103 SER A O 1
ATOM 805 N N . LYS A 1 104 ? 21.867 -16.361 13.117 1.00 50.62 104 LYS A N 1
ATOM 806 C CA . LYS A 1 104 ? 22.383 -14.989 12.916 1.00 50.62 104 LYS A CA 1
ATOM 807 C C . LYS A 1 104 ? 23.018 -14.800 11.532 1.00 50.62 104 LYS A C 1
ATOM 809 O O . LYS A 1 104 ? 23.730 -13.830 11.287 1.00 50.62 104 LYS A O 1
ATOM 814 N N . GLU A 1 105 ? 22.805 -15.754 10.632 1.00 50.75 105 GLU A N 1
ATOM 815 C CA . GLU A 1 105 ? 23.478 -15.816 9.332 1.00 50.75 105 GLU A CA 1
ATOM 816 C C . GLU A 1 105 ? 22.631 -15.236 8.190 1.00 50.75 105 GLU A C 1
ATOM 818 O O . GLU A 1 105 ? 23.168 -14.814 7.168 1.00 50.75 105 GLU A O 1
ATOM 823 N N . THR A 1 106 ? 21.322 -15.083 8.401 1.00 56.16 106 THR A N 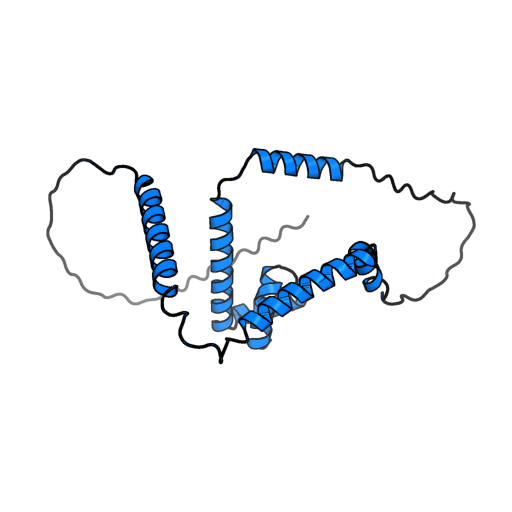1
ATOM 824 C CA . THR A 1 106 ? 20.404 -14.509 7.410 1.00 56.16 106 THR A CA 1
ATOM 825 C C . THR A 1 106 ? 20.637 -13.020 7.167 1.00 56.16 106 THR A C 1
ATOM 827 O O . THR A 1 106 ? 20.417 -12.566 6.051 1.00 56.16 106 THR A O 1
ATOM 830 N N . GLU A 1 107 ? 21.159 -12.256 8.133 1.00 54.50 107 GLU A N 1
ATOM 831 C CA . GLU A 1 107 ? 21.368 -10.810 7.946 1.00 54.50 107 GLU A CA 1
ATOM 832 C C . GLU A 1 107 ? 22.603 -10.440 7.110 1.00 54.50 107 GLU A C 1
ATOM 834 O O . GLU A 1 107 ? 22.666 -9.351 6.537 1.00 54.50 107 GLU A O 1
ATOM 839 N N . ARG A 1 108 ? 23.595 -11.332 7.004 1.00 55.25 108 ARG A N 1
ATOM 840 C CA . ARG A 1 108 ? 24.786 -11.074 6.175 1.00 55.25 108 ARG A CA 1
ATOM 841 C C . ARG A 1 108 ? 24.590 -11.461 4.710 1.00 55.25 108 ARG A C 1
ATOM 843 O O . ARG A 1 108 ? 25.226 -10.855 3.853 1.00 55.25 108 ARG A O 1
ATOM 850 N N .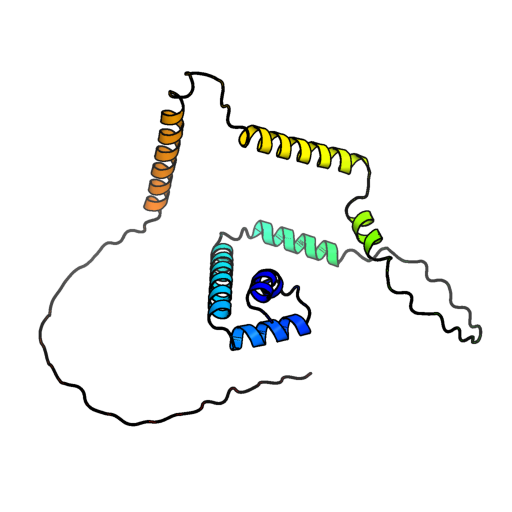 GLY A 1 109 ? 23.683 -12.396 4.421 1.00 57.84 109 GLY A N 1
ATOM 851 C CA . GLY A 1 109 ? 23.414 -12.864 3.059 1.00 57.84 109 GLY A CA 1
ATOM 852 C C . GLY A 1 109 ? 22.760 -11.808 2.163 1.00 57.84 109 GLY A C 1
ATOM 853 O O . GLY A 1 109 ? 23.245 -11.555 1.063 1.00 57.84 109 GLY A O 1
ATOM 854 N N . TRP A 1 110 ? 21.709 -11.128 2.638 1.00 63.31 110 TRP A N 1
ATOM 855 C CA . TRP A 1 110 ? 20.979 -10.157 1.805 1.00 63.31 110 TRP A CA 1
ATOM 856 C C . TRP A 1 110 ? 21.794 -8.892 1.503 1.00 63.31 110 TRP A C 1
ATOM 858 O O . TRP A 1 110 ? 21.724 -8.357 0.398 1.00 63.31 110 TRP A O 1
ATOM 868 N N . ARG A 1 111 ? 22.631 -8.444 2.450 1.00 61.19 111 ARG A N 1
ATOM 869 C CA . ARG A 1 111 ? 23.520 -7.286 2.254 1.00 61.19 111 ARG A CA 1
ATOM 870 C C . ARG A 1 111 ? 24.625 -7.561 1.239 1.00 61.19 111 ARG A C 1
ATOM 872 O O . ARG A 1 111 ? 24.953 -6.677 0.455 1.00 61.19 111 ARG A O 1
ATOM 879 N N . ALA A 1 112 ? 25.170 -8.777 1.235 1.00 60.06 112 ALA A N 1
ATOM 880 C CA . ALA A 1 112 ? 26.173 -9.189 0.257 1.00 60.06 112 ALA A CA 1
ATOM 881 C C . ALA A 1 112 ? 25.579 -9.342 -1.154 1.00 60.06 112 ALA A C 1
ATOM 883 O O . ALA A 1 112 ? 26.273 -9.095 -2.137 1.00 60.06 112 ALA A O 1
ATOM 884 N N . TRP A 1 113 ? 24.296 -9.708 -1.255 1.00 64.00 113 TRP A N 1
ATOM 885 C CA . TRP A 1 113 ? 23.614 -9.873 -2.538 1.00 64.00 113 TRP A CA 1
ATOM 886 C C . TRP A 1 113 ? 23.188 -8.542 -3.166 1.00 64.00 113 TRP A C 1
ATOM 888 O O . TRP A 1 113 ? 23.410 -8.336 -4.356 1.00 64.00 113 TRP A O 1
ATOM 898 N N . LEU A 1 114 ? 22.639 -7.604 -2.382 1.00 66.69 114 LEU A N 1
ATOM 899 C CA . LEU A 1 114 ? 22.258 -6.301 -2.937 1.00 66.69 114 LEU A CA 1
ATOM 900 C C . LEU A 1 114 ? 23.449 -5.334 -3.151 1.00 66.69 114 LEU A C 1
ATOM 902 O O . LEU A 1 114 ? 23.322 -4.414 -3.956 1.00 66.69 114 LEU A O 1
ATOM 906 N N . TRP A 1 115 ? 24.602 -5.510 -2.483 1.00 64.94 115 TRP A N 1
ATOM 907 C CA . TRP A 1 115 ? 25.753 -4.592 -2.614 1.00 64.94 115 TRP A CA 1
ATOM 908 C C . TRP A 1 115 ? 27.087 -5.312 -2.889 1.00 64.94 115 TRP A C 1
ATOM 910 O O . TRP A 1 115 ? 27.924 -5.434 -1.994 1.00 64.94 115 TRP A O 1
ATOM 920 N N . PRO A 1 116 ? 27.355 -5.728 -4.144 1.00 62.78 116 PRO A N 1
ATOM 921 C CA . PRO A 1 116 ? 28.543 -6.516 -4.472 1.00 62.78 116 PRO A CA 1
ATOM 922 C C . PRO A 1 116 ? 29.857 -5.725 -4.490 1.00 62.78 116 PRO A C 1
ATOM 924 O O . PRO A 1 116 ? 30.919 -6.336 -4.594 1.00 62.78 116 PRO A O 1
ATOM 927 N N . SER A 1 117 ? 29.844 -4.381 -4.445 1.00 65.50 117 SER A N 1
ATOM 928 C CA . SER A 1 117 ? 31.101 -3.626 -4.526 1.00 65.50 117 SER A CA 1
ATOM 929 C C . SER A 1 117 ? 31.115 -2.253 -3.814 1.00 65.50 117 SER A C 1
ATOM 931 O O . SER A 1 117 ? 30.141 -1.497 -3.886 1.00 65.50 117 SER A O 1
ATOM 933 N N . PRO A 1 118 ? 32.247 -1.881 -3.169 1.00 67.94 118 PRO A N 1
ATOM 934 C CA . PRO A 1 118 ? 32.439 -0.598 -2.477 1.00 67.94 118 PRO A CA 1
ATOM 935 C C . PRO A 1 118 ? 32.199 0.692 -3.295 1.00 67.94 118 PRO A C 1
ATOM 937 O O . PRO A 1 118 ? 31.675 1.646 -2.718 1.00 67.94 118 PRO A O 1
ATOM 940 N N . PRO A 1 119 ? 32.540 0.796 -4.600 1.00 69.25 119 PRO A N 1
ATOM 941 C CA . PRO A 1 119 ? 32.382 2.057 -5.332 1.00 69.25 119 PRO A CA 1
ATOM 942 C C . PRO A 1 119 ? 30.915 2.440 -5.582 1.00 69.25 119 PRO A C 1
ATOM 944 O O . PRO A 1 119 ? 30.603 3.626 -5.677 1.00 69.25 119 PRO A O 1
ATOM 947 N N . PHE A 1 120 ? 29.989 1.475 -5.616 1.00 72.62 120 PHE A N 1
ATOM 948 C CA . PHE A 1 120 ? 28.558 1.770 -5.769 1.00 72.62 120 PHE A CA 1
ATOM 949 C C . PHE A 1 120 ? 27.965 2.444 -4.527 1.00 72.62 120 PHE A C 1
ATOM 951 O O . PHE A 1 120 ? 27.076 3.287 -4.651 1.00 72.62 120 PHE A O 1
ATOM 958 N N . ALA A 1 121 ? 28.494 2.142 -3.337 1.00 75.56 121 ALA A N 1
ATOM 959 C CA . ALA A 1 121 ? 28.091 2.822 -2.109 1.00 75.56 121 ALA A CA 1
ATOM 960 C C . ALA A 1 121 ? 28.483 4.309 -2.131 1.00 75.56 121 ALA A C 1
ATOM 962 O O . ALA A 1 121 ? 27.703 5.151 -1.694 1.00 75.56 121 ALA A O 1
ATOM 963 N N . ALA A 1 122 ? 29.646 4.643 -2.700 1.00 81.06 122 ALA A N 1
ATOM 964 C CA . ALA A 1 122 ? 30.085 6.030 -2.840 1.00 81.06 122 ALA A CA 1
ATOM 965 C C . ALA A 1 122 ? 29.187 6.824 -3.804 1.00 81.06 122 ALA A C 1
ATOM 967 O O . ALA A 1 122 ? 28.809 7.954 -3.499 1.00 81.06 122 ALA A O 1
ATOM 968 N N . GLY A 1 123 ? 28.787 6.219 -4.929 1.00 86.75 123 GLY A N 1
ATOM 969 C CA . GLY A 1 123 ? 27.857 6.842 -5.876 1.00 86.75 123 GLY A CA 1
ATOM 970 C C . GLY A 1 123 ? 26.481 7.108 -5.260 1.00 86.75 123 GLY A C 1
ATOM 971 O O . GLY A 1 123 ? 25.960 8.217 -5.358 1.00 86.75 123 GLY A O 1
ATOM 972 N N . LEU A 1 124 ? 25.918 6.120 -4.559 1.00 89.12 124 LEU A N 1
ATOM 973 C CA . LEU A 1 124 ? 24.620 6.262 -3.897 1.00 89.12 124 LEU A CA 1
ATOM 974 C C . LEU A 1 124 ? 24.665 7.292 -2.760 1.00 89.12 124 LEU A C 1
ATOM 976 O O . LEU A 1 124 ? 23.758 8.113 -2.647 1.00 89.12 124 LEU A O 1
ATOM 980 N N . ALA A 1 125 ? 25.733 7.297 -1.957 1.00 90.06 125 ALA A N 1
ATOM 981 C CA . ALA A 1 125 ? 25.936 8.300 -0.915 1.00 90.06 125 ALA A CA 1
ATOM 982 C C . ALA A 1 125 ? 26.043 9.719 -1.497 1.00 90.06 125 ALA A C 1
ATOM 984 O O . ALA A 1 125 ? 25.475 10.649 -0.930 1.00 90.06 125 ALA A O 1
ATOM 985 N N . ALA A 1 126 ? 26.707 9.889 -2.646 1.00 92.81 126 ALA A N 1
ATOM 986 C CA . ALA A 1 126 ? 26.784 11.176 -3.332 1.00 92.81 126 ALA A CA 1
ATOM 987 C C . ALA A 1 126 ? 25.409 11.644 -3.835 1.00 92.81 126 ALA A C 1
ATOM 989 O O . ALA A 1 126 ? 25.043 12.798 -3.621 1.00 92.81 126 ALA A O 1
ATOM 990 N N . VAL A 1 127 ? 24.616 10.753 -4.441 1.00 95.81 127 VAL A N 1
ATOM 991 C CA . VAL A 1 127 ? 23.246 11.072 -4.882 1.00 95.81 127 VAL A CA 1
ATOM 992 C C . VAL A 1 127 ? 22.363 11.447 -3.692 1.00 95.81 127 VAL A C 1
ATOM 994 O O . VAL A 1 127 ? 21.680 12.467 -3.737 1.00 95.81 127 VAL A O 1
ATOM 997 N N . TRP A 1 128 ? 22.423 10.686 -2.597 1.00 96.31 128 TRP A N 1
ATOM 998 C CA . TRP A 1 128 ? 21.695 11.013 -1.370 1.00 96.31 128 TRP A CA 1
ATOM 999 C C . TRP A 1 128 ? 22.128 12.349 -0.766 1.00 96.31 128 TRP A C 1
ATOM 1001 O O . TRP A 1 128 ? 21.271 13.131 -0.363 1.00 96.31 128 TRP A O 1
ATOM 1011 N N . ALA A 1 129 ? 23.428 12.650 -0.743 1.00 94.88 129 ALA A N 1
ATOM 1012 C CA . ALA A 1 129 ? 23.931 13.936 -0.273 1.00 94.88 129 ALA A CA 1
ATOM 1013 C C . ALA A 1 129 ? 23.428 15.101 -1.140 1.00 94.88 129 ALA A C 1
ATOM 1015 O O . ALA A 1 129 ? 23.078 16.145 -0.598 1.00 94.88 129 ALA A O 1
ATOM 1016 N N . ILE A 1 130 ? 23.328 14.920 -2.463 1.00 95.38 130 ILE A N 1
ATOM 1017 C CA . ILE A 1 130 ? 22.748 15.916 -3.378 1.00 95.38 130 ILE A CA 1
ATOM 1018 C C . ILE A 1 130 ? 21.255 16.108 -3.094 1.00 95.38 130 ILE A C 1
ATOM 1020 O O . ILE A 1 130 ? 20.808 17.246 -2.982 1.00 95.38 130 ILE A O 1
ATOM 1024 N N . ILE A 1 131 ? 20.489 15.023 -2.941 1.00 93.88 131 ILE A N 1
ATOM 1025 C CA . ILE A 1 131 ? 19.053 15.092 -2.623 1.00 93.88 131 ILE A CA 1
ATOM 1026 C C . ILE A 1 131 ? 18.837 15.819 -1.293 1.00 93.88 131 ILE A C 1
ATOM 1028 O O . ILE A 1 131 ? 18.014 16.728 -1.217 1.00 93.88 131 ILE A O 1
ATOM 1032 N N . LEU A 1 132 ? 19.604 15.466 -0.259 1.00 92.94 132 LEU A N 1
ATOM 1033 C CA . LEU A 1 132 ? 19.527 16.119 1.045 1.00 92.94 132 LEU A CA 1
ATOM 1034 C C . LEU A 1 132 ? 19.941 17.588 0.958 1.00 92.94 132 LEU A C 1
ATOM 1036 O O . LEU A 1 132 ? 19.235 18.434 1.492 1.00 92.94 132 LEU A O 1
ATOM 1040 N N . ALA A 1 133 ? 21.020 17.917 0.245 1.00 91.31 133 ALA A N 1
ATOM 1041 C CA . ALA A 1 133 ? 21.426 19.302 0.036 1.00 91.31 133 ALA A CA 1
ATOM 1042 C C . ALA A 1 133 ? 20.313 20.105 -0.649 1.00 91.31 133 ALA A C 1
ATOM 1044 O O . ALA A 1 133 ? 19.939 21.158 -0.151 1.00 91.31 133 ALA A O 1
ATOM 1045 N N . LEU A 1 134 ? 19.715 19.592 -1.727 1.00 91.44 134 LEU A N 1
ATOM 1046 C CA . LEU A 1 134 ? 18.585 20.245 -2.393 1.00 91.44 134 LEU A CA 1
ATOM 1047 C C . LEU A 1 134 ? 17.385 20.420 -1.455 1.00 91.44 134 LEU A C 1
ATOM 1049 O O . LEU A 1 134 ? 16.761 21.477 -1.457 1.00 91.44 134 LEU A O 1
ATOM 1053 N N . HIS A 1 135 ? 17.090 19.421 -0.623 1.00 88.31 135 HIS A N 1
ATOM 1054 C CA . HIS A 1 135 ? 16.001 19.490 0.346 1.00 88.31 135 HIS A CA 1
ATOM 1055 C C . HIS A 1 135 ? 16.272 20.518 1.456 1.00 88.31 135 HIS A C 1
ATOM 1057 O O . HIS A 1 135 ? 15.360 21.232 1.864 1.00 88.31 135 HIS A O 1
ATOM 1063 N N . PHE A 1 136 ? 17.514 20.633 1.932 1.00 82.25 136 PHE A N 1
ATOM 1064 C CA . PHE A 1 136 ? 17.906 21.644 2.915 1.00 82.25 136 PHE A CA 1
ATOM 1065 C C . PHE A 1 136 ? 17.961 23.046 2.305 1.00 82.25 136 PHE A C 1
ATOM 1067 O O . PHE A 1 136 ? 17.480 23.981 2.929 1.00 82.25 136 PHE A O 1
ATOM 1074 N N . LEU A 1 137 ? 18.442 23.200 1.068 1.00 78.25 137 LEU A N 1
ATOM 1075 C CA . LEU A 1 137 ? 18.390 24.477 0.350 1.00 78.25 137 LEU A CA 1
ATOM 1076 C C . LEU A 1 137 ? 16.951 24.903 0.008 1.00 78.25 137 LEU A C 1
ATOM 1078 O O . LEU A 1 137 ? 16.688 26.094 -0.116 1.00 78.25 137 LEU A O 1
ATOM 1082 N N . ALA A 1 138 ? 16.024 23.955 -0.146 1.00 69.50 138 ALA A N 1
ATOM 1083 C CA . ALA A 1 138 ? 14.602 24.247 -0.321 1.00 69.50 138 ALA A CA 1
ATOM 1084 C C . ALA A 1 138 ? 13.892 24.558 1.011 1.00 69.50 138 ALA A C 1
ATOM 1086 O O . ALA A 1 138 ? 12.946 25.345 1.028 1.00 69.50 138 ALA A O 1
ATOM 1087 N N . ALA A 1 139 ? 14.334 23.949 2.116 1.00 69.56 139 ALA A N 1
ATOM 1088 C CA . ALA A 1 139 ? 13.793 24.184 3.455 1.00 69.56 139 ALA A CA 1
ATOM 1089 C C . ALA A 1 139 ? 14.322 25.485 4.087 1.00 69.56 139 ALA A C 1
ATOM 1091 O O . ALA A 1 139 ? 13.595 26.163 4.812 1.00 69.56 139 ALA A O 1
ATOM 1092 N N . GLU A 1 140 ? 15.558 25.871 3.772 1.00 51.78 140 GLU A N 1
ATOM 1093 C CA . GLU A 1 140 ? 16.133 27.173 4.102 1.00 51.78 140 GLU A CA 1
ATOM 1094 C C . GLU A 1 140 ? 15.629 28.204 3.084 1.00 51.78 140 GLU A C 1
ATOM 1096 O O . GLU A 1 140 ? 16.327 28.615 2.156 1.00 51.78 140 GLU A O 1
ATOM 1101 N N . GLY A 1 141 ? 14.368 28.614 3.236 1.00 49.59 141 GLY A N 1
ATOM 1102 C CA . GLY A 1 141 ? 13.835 29.756 2.504 1.00 49.59 141 GLY A CA 1
ATOM 1103 C C . GLY A 1 141 ? 14.787 30.957 2.645 1.00 49.59 141 GLY A C 1
ATOM 1104 O O . GLY A 1 141 ? 15.222 31.259 3.762 1.00 49.59 141 GLY A O 1
ATOM 1105 N N . PRO A 1 142 ? 15.141 31.657 1.551 1.00 49.06 142 PRO A N 1
ATOM 1106 C CA . PRO A 1 142 ? 16.085 32.762 1.604 1.00 49.06 142 PRO A CA 1
ATOM 1107 C C . PRO A 1 142 ? 15.451 33.939 2.350 1.00 49.06 142 PRO A C 1
ATOM 1109 O O . PRO A 1 142 ? 14.807 34.801 1.759 1.00 49.06 142 PRO A O 1
ATOM 1112 N N . SER A 1 143 ? 15.680 34.008 3.659 1.00 53.94 143 SER A N 1
ATOM 1113 C CA . SER A 1 143 ? 15.255 35.135 4.498 1.00 53.94 143 SER A CA 1
ATOM 1114 C C . SER A 1 143 ? 16.101 36.401 4.278 1.00 53.94 143 SER A C 1
ATOM 1116 O O . SER A 1 143 ? 15.927 37.400 4.968 1.00 53.94 143 SER A O 1
ATOM 1118 N N . ALA A 1 144 ? 17.018 36.408 3.306 1.00 51.97 144 ALA A N 1
ATOM 1119 C CA . ALA A 1 144 ? 17.803 37.592 2.975 1.00 51.97 144 ALA A CA 1
ATOM 1120 C C . ALA A 1 144 ? 18.323 37.574 1.529 1.00 51.97 144 ALA A C 1
ATOM 1122 O O . ALA A 1 144 ? 19.507 37.354 1.287 1.00 51.97 144 ALA A O 1
ATOM 1123 N N . ARG A 1 145 ? 17.462 37.865 0.549 1.00 47.00 145 ARG A N 1
ATOM 1124 C CA . ARG A 1 145 ? 17.877 38.581 -0.671 1.00 47.00 145 ARG A CA 1
ATOM 1125 C C . ARG A 1 145 ? 16.700 39.367 -1.229 1.00 47.00 145 ARG A C 1
ATOM 1127 O O . ARG A 1 145 ? 15.646 38.818 -1.528 1.00 47.00 145 ARG A O 1
ATOM 1134 N N . GLY A 1 146 ? 16.890 40.679 -1.273 1.00 46.28 146 GLY A N 1
ATOM 1135 C CA . GLY A 1 146 ? 15.861 41.659 -1.566 1.00 46.28 146 GLY A CA 1
ATOM 1136 C C . GLY A 1 146 ? 15.266 41.565 -2.971 1.00 46.28 146 GLY A C 1
ATOM 1137 O O . GLY A 1 146 ? 15.932 41.253 -3.949 1.00 46.28 146 GLY A O 1
ATOM 1138 N N . SER A 1 147 ? 13.986 41.917 -3.025 1.00 52.94 147 SER A N 1
ATOM 1139 C CA . SER A 1 147 ? 13.387 42.859 -3.977 1.00 52.94 147 SER A CA 1
ATOM 1140 C C . SER A 1 147 ? 13.394 42.598 -5.494 1.00 52.94 147 SER A C 1
ATOM 1142 O O . SER A 1 147 ? 12.899 43.466 -6.206 1.00 52.94 147 SER A O 1
ATOM 1144 N N . GLU A 1 148 ? 13.824 41.441 -6.008 1.00 51.25 148 GLU A N 1
ATOM 1145 C CA . GLU A 1 148 ? 13.754 41.161 -7.466 1.00 51.25 148 GLU A CA 1
ATOM 1146 C C . GLU A 1 148 ? 12.889 39.949 -7.874 1.00 51.25 148 GLU A C 1
ATOM 1148 O O . GLU A 1 148 ? 12.676 39.701 -9.057 1.00 51.25 148 GLU A O 1
ATOM 1153 N N . ALA A 1 149 ? 12.303 39.214 -6.922 1.00 47.78 149 ALA A N 1
ATOM 1154 C CA . ALA A 1 149 ? 11.534 37.993 -7.211 1.00 47.78 149 ALA A CA 1
ATOM 1155 C C . ALA A 1 149 ? 10.010 38.191 -7.388 1.00 47.78 149 ALA A C 1
ATOM 1157 O O . ALA A 1 149 ? 9.294 37.220 -7.631 1.00 47.78 149 ALA A O 1
ATOM 1158 N N . GLN A 1 150 ? 9.479 39.418 -7.300 1.00 50.34 150 GLN A N 1
ATOM 1159 C CA . GLN A 1 150 ? 8.033 39.654 -7.478 1.00 50.34 150 GLN A CA 1
ATOM 1160 C C . GLN A 1 150 ? 7.573 39.709 -8.945 1.00 50.34 150 GLN A C 1
ATOM 1162 O O . GLN A 1 150 ? 6.376 39.620 -9.205 1.00 50.34 150 GLN A O 1
ATOM 1167 N N . VAL A 1 151 ? 8.489 39.782 -9.919 1.00 52.16 151 VAL A N 1
ATOM 1168 C CA . VAL A 1 151 ? 8.126 39.878 -11.349 1.00 52.16 151 VAL A CA 1
ATOM 1169 C C . VAL A 1 151 ? 8.058 38.508 -12.050 1.00 52.16 151 VAL A C 1
ATOM 1171 O O . VAL A 1 151 ? 7.441 38.399 -13.109 1.00 52.16 151 VAL A O 1
ATOM 1174 N N . LEU A 1 152 ? 8.591 37.427 -11.457 1.00 54.44 152 LEU A N 1
ATOM 1175 C CA . LEU A 1 152 ? 8.574 36.086 -12.076 1.00 54.44 152 LEU A CA 1
ATOM 1176 C C . LEU A 1 152 ? 7.390 35.187 -11.658 1.00 54.44 152 LEU A C 1
ATOM 1178 O O . LEU A 1 152 ? 6.958 34.344 -12.445 1.00 54.44 152 LEU A O 1
ATOM 1182 N N . ALA A 1 153 ? 6.805 35.390 -10.473 1.00 55.94 153 ALA A N 1
ATOM 1183 C CA . ALA A 1 153 ? 5.623 34.644 -10.011 1.00 55.94 153 ALA A CA 1
ATOM 1184 C C . ALA A 1 153 ? 4.353 34.793 -10.900 1.00 55.94 153 ALA A C 1
ATOM 1186 O O . ALA A 1 153 ? 3.603 33.819 -11.049 1.00 55.94 153 ALA A O 1
ATOM 1187 N N . PRO A 1 154 ? 4.097 35.944 -11.561 1.00 59.84 154 PRO A N 1
ATOM 1188 C CA . PRO A 1 154 ? 2.974 36.086 -12.491 1.00 59.84 154 PRO A CA 1
ATOM 1189 C C . PRO A 1 154 ? 3.128 35.254 -13.771 1.00 59.84 154 PRO A C 1
ATOM 1191 O O . PRO A 1 154 ? 2.129 34.876 -14.374 1.00 59.84 154 PRO A O 1
ATOM 1194 N N . GLN A 1 155 ? 4.359 34.969 -14.209 1.00 67.19 155 GLN A N 1
ATOM 1195 C CA . GLN A 1 155 ? 4.582 34.220 -15.450 1.00 67.19 155 GLN A CA 1
ATOM 1196 C C . GLN A 1 155 ? 4.387 32.718 -15.244 1.00 67.19 155 GLN A C 1
ATOM 1198 O O . GLN A 1 155 ? 3.705 32.082 -16.040 1.00 67.19 155 GLN A O 1
ATOM 1203 N N . ALA A 1 156 ? 4.889 32.166 -14.136 1.00 74.75 156 ALA A N 1
ATOM 1204 C CA . ALA A 1 156 ? 4.698 30.752 -13.812 1.00 74.75 156 ALA A CA 1
ATOM 1205 C C . ALA A 1 156 ? 3.215 30.396 -13.587 1.00 74.75 156 ALA A C 1
ATOM 1207 O O . ALA A 1 156 ? 2.747 29.352 -14.034 1.00 74.75 156 ALA A O 1
ATOM 1208 N N . SER A 1 157 ? 2.451 31.290 -12.951 1.00 74.19 157 SER A N 1
ATOM 1209 C CA . SER A 1 157 ? 1.008 31.096 -12.748 1.00 74.19 157 SER A CA 1
ATOM 1210 C C . SER A 1 157 ? 0.202 31.198 -14.047 1.00 74.19 157 SER A C 1
ATOM 1212 O O . SER A 1 157 ? -0.731 30.419 -14.237 1.00 74.19 157 SER A O 1
ATOM 1214 N N . ARG A 1 158 ? 0.580 32.095 -14.970 1.00 79.44 158 ARG A N 1
ATOM 1215 C CA . ARG A 1 158 ? -0.024 32.171 -16.313 1.00 79.44 158 ARG A CA 1
ATOM 1216 C C . ARG A 1 158 ? 0.293 30.941 -17.157 1.00 79.44 158 ARG A C 1
ATOM 1218 O O . ARG A 1 158 ? -0.634 30.356 -17.703 1.00 79.44 158 ARG A O 1
ATOM 1225 N N . ALA A 1 159 ? 1.550 30.497 -17.176 1.00 81.25 159 ALA A N 1
ATOM 1226 C CA . ALA A 1 159 ? 1.954 29.294 -17.902 1.00 81.25 159 ALA A CA 1
ATOM 1227 C C . ALA A 1 159 ? 1.192 28.051 -17.409 1.00 81.25 159 ALA A C 1
ATOM 1229 O O . ALA A 1 159 ? 0.689 27.269 -18.211 1.00 81.25 159 ALA A O 1
ATOM 1230 N N . LEU A 1 160 ? 1.019 27.901 -16.091 1.00 86.62 160 LEU A N 1
ATOM 1231 C CA . LEU A 1 160 ? 0.236 26.804 -15.516 1.00 86.62 160 LEU A CA 1
ATOM 1232 C C . LEU A 1 160 ? -1.263 26.904 -15.864 1.00 86.62 160 LEU A C 1
ATOM 1234 O O . LEU A 1 160 ? -1.919 25.887 -16.098 1.00 86.62 160 LEU A O 1
ATOM 1238 N N . ALA A 1 161 ? -1.820 28.118 -15.896 1.00 84.50 161 ALA A N 1
ATOM 1239 C CA . ALA A 1 161 ? -3.214 28.348 -16.273 1.00 84.50 161 ALA A CA 1
ATOM 1240 C C . ALA A 1 161 ? -3.469 28.041 -17.759 1.00 84.50 161 ALA A C 1
ATOM 1242 O O . ALA A 1 161 ? -4.487 27.435 -18.091 1.00 84.50 161 ALA A O 1
ATOM 1243 N N . GLU A 1 162 ? -2.532 28.398 -18.638 1.00 88.56 162 GLU A N 1
ATOM 1244 C CA . GLU A 1 162 ? -2.557 28.044 -20.061 1.00 88.56 162 GLU A CA 1
ATOM 1245 C C . GLU A 1 162 ? -2.459 26.530 -20.255 1.00 88.56 162 GLU A C 1
ATOM 1247 O O . GLU A 1 162 ? -3.257 25.952 -20.992 1.00 88.56 162 GLU A O 1
ATOM 1252 N N . GLN A 1 163 ? -1.566 25.869 -19.514 1.00 91.19 163 GLN A N 1
ATOM 1253 C CA . GLN A 1 163 ? -1.420 24.416 -19.566 1.00 91.19 163 GLN A CA 1
ATOM 1254 C C . GLN A 1 163 ? -2.705 23.696 -19.129 1.00 91.19 163 GLN A C 1
ATOM 1256 O O . GLN A 1 163 ? -3.127 22.736 -19.771 1.00 91.19 163 GLN A O 1
ATOM 1261 N N . ARG A 1 164 ? -3.378 24.188 -18.077 1.00 89.38 164 ARG A N 1
ATOM 1262 C CA . ARG A 1 164 ? -4.689 23.671 -17.648 1.00 89.38 164 ARG A CA 1
ATOM 1263 C C . ARG A 1 164 ? -5.777 23.881 -18.695 1.00 89.38 164 ARG A C 1
ATOM 1265 O O . ARG A 1 164 ? -6.620 23.007 -18.862 1.00 89.38 164 ARG A O 1
ATOM 1272 N N . ARG A 1 165 ? -5.765 25.017 -19.394 1.00 89.88 165 ARG A N 1
ATOM 1273 C CA . ARG A 1 165 ? -6.751 25.323 -20.435 1.00 89.88 165 ARG A CA 1
ATOM 1274 C C . ARG A 1 165 ? -6.583 24.416 -21.655 1.00 89.88 165 ARG A C 1
ATOM 1276 O O . ARG A 1 165 ? -7.566 23.835 -22.091 1.00 89.88 165 ARG A O 1
ATOM 1283 N N . ALA A 1 166 ? -5.349 24.232 -22.125 1.00 87.19 166 ALA A N 1
ATOM 1284 C CA . ALA A 1 166 ? -5.036 23.315 -23.222 1.00 87.19 166 ALA A CA 1
ATOM 1285 C C . ALA A 1 166 ? -5.375 21.856 -22.871 1.00 87.19 166 ALA A C 1
ATOM 1287 O O . ALA A 1 166 ? -5.846 21.096 -23.711 1.00 87.19 166 ALA A O 1
ATOM 1288 N N . LEU A 1 167 ? -5.176 21.467 -21.608 1.00 88.00 167 LEU A N 1
ATOM 1289 C CA . LEU A 1 167 ? -5.539 20.137 -21.129 1.00 88.00 167 LEU A CA 1
ATOM 1290 C C . LEU A 1 167 ? -7.060 19.928 -21.130 1.00 88.00 167 LEU A C 1
ATOM 1292 O O . LEU A 1 167 ? -7.509 18.870 -21.557 1.00 88.00 167 LEU A O 1
ATOM 1296 N N . MET A 1 168 ? -7.852 20.926 -20.717 1.00 82.62 168 MET A N 1
ATOM 1297 C CA . MET A 1 168 ? -9.315 20.841 -20.819 1.00 82.62 168 MET A CA 1
ATOM 1298 C C . MET A 1 168 ? -9.801 20.813 -22.270 1.00 82.62 168 MET A C 1
ATOM 1300 O O . MET A 1 168 ? -10.719 20.061 -22.555 1.00 82.62 168 MET A O 1
ATOM 1304 N N . GLU A 1 169 ? -9.155 21.535 -23.189 1.00 84.50 169 GLU A N 1
ATOM 1305 C CA . GLU A 1 169 ? -9.492 21.490 -24.621 1.00 84.50 169 GLU A CA 1
ATOM 1306 C C . GLU A 1 169 ? -9.246 20.094 -25.220 1.00 84.50 169 GLU A C 1
ATOM 1308 O O . GLU A 1 169 ? -10.094 19.557 -25.926 1.00 84.50 169 GLU A O 1
ATOM 1313 N N . LEU A 1 170 ? -8.128 19.447 -24.876 1.00 81.50 170 LEU A N 1
ATOM 1314 C CA . LEU A 1 170 ? -7.859 18.066 -25.297 1.00 81.50 170 LEU A CA 1
ATOM 1315 C C . LEU A 1 170 ? -8.843 17.053 -24.690 1.00 81.50 170 LEU A C 1
ATOM 1317 O O . LEU A 1 170 ? -9.125 16.030 -25.310 1.00 81.50 170 LEU A O 1
ATOM 1321 N N . LEU A 1 171 ? -9.360 17.331 -23.491 1.00 77.69 171 LEU A N 1
ATOM 1322 C CA . LEU A 1 171 ? -10.375 16.510 -22.827 1.00 77.69 171 LEU A CA 1
ATOM 1323 C C . LEU A 1 171 ? -11.788 16.746 -23.386 1.00 77.69 171 LEU A C 1
ATOM 1325 O O . LEU A 1 171 ? -12.527 15.779 -23.530 1.00 77.69 171 LEU A O 1
ATOM 1329 N N . GLU A 1 172 ? -12.151 17.976 -23.761 1.00 61.19 172 GLU A N 1
ATOM 1330 C CA . GLU A 1 172 ? -13.420 18.296 -24.441 1.00 61.19 172 GLU A CA 1
ATOM 1331 C C . GLU A 1 172 ? -13.469 17.724 -25.866 1.00 61.19 172 GLU A C 1
ATOM 1333 O O . GLU A 1 172 ? -14.526 17.303 -26.324 1.00 61.19 172 GLU A O 1
ATOM 1338 N N . VAL A 1 173 ? -12.330 17.602 -26.561 1.00 57.41 173 VAL A N 1
ATOM 1339 C CA . VAL A 1 173 ? -12.268 16.918 -27.871 1.00 57.41 173 VAL A CA 1
ATOM 1340 C C . VAL A 1 173 ? -12.565 15.408 -27.755 1.00 57.41 173 VAL A C 1
ATOM 1342 O O . VAL A 1 173 ? -12.912 14.772 -28.750 1.00 57.41 173 VAL A O 1
ATOM 1345 N N . ALA A 1 174 ? -12.504 14.829 -26.549 1.00 53.19 174 ALA A N 1
ATOM 1346 C CA . ALA A 1 174 ? -12.944 13.458 -26.284 1.00 53.19 174 ALA A CA 1
ATOM 1347 C C . ALA A 1 174 ? -14.446 13.342 -25.944 1.00 53.19 174 ALA A C 1
ATOM 1349 O O . ALA A 1 174 ? -14.930 12.230 -25.707 1.00 53.19 174 ALA A O 1
ATOM 1350 N N . GLU A 1 175 ? -15.204 14.446 -25.937 1.00 51.06 175 GLU A N 1
ATOM 1351 C CA . GLU A 1 175 ? -16.647 14.412 -25.714 1.00 51.06 175 GLU A CA 1
ATOM 1352 C C . GLU A 1 175 ? -17.386 14.082 -27.025 1.00 51.06 175 GLU A C 1
ATOM 1354 O O . GLU A 1 175 ? -17.574 14.890 -27.934 1.00 51.06 175 GLU A O 1
ATOM 1359 N N . VAL A 1 176 ? -17.751 12.804 -27.124 1.00 47.06 176 VAL A N 1
ATOM 1360 C CA . VAL A 1 176 ? -18.619 12.186 -28.133 1.00 47.06 176 VAL A CA 1
ATOM 1361 C C . VAL A 1 176 ? -19.881 13.037 -28.366 1.00 47.06 176 VAL A C 1
ATOM 1363 O O . VAL A 1 176 ? -20.504 13.470 -27.396 1.00 47.06 176 VAL A O 1
ATOM 1366 N N . PRO A 1 177 ? -20.333 13.240 -29.620 1.00 42.47 177 PRO A N 1
ATOM 1367 C CA . PRO A 1 177 ? -21.509 14.057 -29.891 1.00 42.47 177 PRO A CA 1
ATOM 1368 C C . PRO A 1 177 ? -22.773 13.412 -29.308 1.00 42.47 177 PRO A C 1
ATOM 1370 O O . PRO A 1 177 ? -23.169 12.317 -29.711 1.00 42.47 177 PRO A O 1
ATOM 1373 N N . GLN A 1 178 ? -23.444 14.124 -28.400 1.00 53.41 178 GLN A N 1
ATOM 1374 C CA . GLN A 1 178 ? -24.864 13.925 -28.117 1.00 53.41 178 GLN A CA 1
ATOM 1375 C C . GLN A 1 178 ? -25.707 14.892 -28.959 1.00 53.41 178 GLN A C 1
ATOM 1377 O O . GLN A 1 178 ? -25.695 16.098 -28.735 1.00 53.41 178 GLN A O 1
ATOM 1382 N N . SER A 1 179 ? -26.455 14.338 -29.913 1.00 43.88 179 SER A N 1
ATOM 1383 C CA . SER A 1 179 ? -27.680 14.878 -30.534 1.00 43.88 179 SER A CA 1
ATOM 1384 C C . SER A 1 179 ? -28.296 13.688 -31.299 1.00 43.88 179 SER A C 1
ATOM 1386 O O . SER A 1 179 ? -27.562 12.997 -31.994 1.00 43.88 179 SER A O 1
ATOM 1388 N N . GLU A 1 180 ? -29.567 13.285 -31.189 1.00 42.94 180 GLU A N 1
ATOM 1389 C CA . GLU A 1 180 ? -30.762 14.107 -31.380 1.00 42.94 180 GLU A CA 1
ATOM 1390 C C . GLU A 1 180 ? -32.075 13.331 -31.073 1.00 42.94 180 GLU A C 1
ATOM 1392 O O . GLU A 1 180 ? -32.130 12.101 -31.135 1.00 42.94 180 GLU A O 1
ATOM 1397 N N . SER A 1 181 ? -33.155 14.102 -30.882 1.00 45.56 181 SER A N 1
ATOM 1398 C CA . SER A 1 181 ? -34.598 13.777 -30.755 1.00 45.56 181 SER A CA 1
ATOM 1399 C C . SER A 1 181 ? -35.108 13.457 -29.333 1.00 45.56 181 SER A C 1
ATOM 1401 O O . SER A 1 181 ? -34.770 12.438 -28.744 1.00 45.56 181 SER A O 1
ATOM 1403 N N . ALA A 1 182 ? -35.778 14.382 -28.622 1.00 46.25 182 ALA A N 1
ATOM 1404 C CA . ALA A 1 182 ? -37.110 14.989 -28.852 1.00 46.25 182 ALA A CA 1
ATOM 1405 C C . ALA A 1 182 ? -38.227 13.917 -28.852 1.00 46.25 182 ALA A C 1
ATOM 1407 O O . ALA A 1 182 ? -38.145 12.964 -29.608 1.00 46.25 182 ALA A O 1
ATOM 1408 N N . SER A 1 183 ? -39.332 13.982 -28.099 1.00 49.72 183 SER A N 1
ATOM 1409 C CA . SER A 1 183 ? -40.025 15.087 -27.421 1.00 49.72 183 SER A CA 1
ATOM 1410 C C . SER A 1 183 ? -41.124 14.493 -26.476 1.00 49.72 183 SER A C 1
ATOM 1412 O O . SER A 1 183 ? -41.028 13.305 -26.170 1.00 49.72 183 SER A O 1
ATOM 1414 N N . PRO A 1 184 ? -42.125 15.231 -25.935 1.00 63.81 184 PRO A N 1
ATOM 1415 C CA . PRO A 1 184 ? -42.562 15.132 -24.538 1.00 63.81 184 PRO A CA 1
ATOM 1416 C C . PRO A 1 184 ? -43.940 14.450 -24.387 1.00 63.81 184 PRO A C 1
ATOM 1418 O O . PRO A 1 184 ? -44.540 14.066 -25.382 1.00 63.81 184 PRO A O 1
ATOM 1421 N N . ILE A 1 185 ? -44.450 14.340 -23.150 1.00 41.88 185 ILE A N 1
ATOM 1422 C CA . ILE A 1 185 ? -45.867 14.486 -22.717 1.00 41.88 185 ILE A CA 1
ATOM 1423 C C . ILE A 1 185 ? -46.094 13.675 -21.427 1.00 41.88 185 ILE A C 1
ATOM 1425 O O . ILE A 1 185 ? -45.875 12.469 -21.397 1.00 41.88 185 ILE A O 1
ATOM 1429 N N . GLY A 1 186 ? -46.629 14.338 -20.392 1.00 33.88 186 GLY A N 1
ATOM 1430 C CA . GLY A 1 186 ? -47.500 13.681 -19.407 1.00 33.88 186 GLY A CA 1
ATOM 1431 C C . GLY A 1 186 ? -47.036 13.652 -17.947 1.00 33.88 186 GLY A C 1
ATOM 1432 O O . GLY A 1 186 ? -46.687 12.601 -17.430 1.00 33.88 186 GLY A O 1
ATOM 1433 N N . SER A 1 187 ? -47.162 14.779 -17.248 1.00 43.56 187 SER A N 1
ATOM 1434 C CA . SER A 1 187 ? -47.675 14.788 -15.858 1.00 43.56 187 SER A CA 1
ATOM 1435 C C . SER A 1 187 ? -49.205 15.003 -15.931 1.00 43.56 187 SER A C 1
ATOM 1437 O O . SER A 1 187 ? -49.634 15.480 -16.987 1.00 43.56 187 SER A O 1
ATOM 1439 N N . PRO A 1 188 ? -50.054 14.787 -14.888 1.00 57.16 188 PRO A N 1
ATOM 1440 C CA . PRO A 1 188 ? -49.752 14.708 -13.444 1.00 57.16 188 PRO A CA 1
ATOM 1441 C C . PRO A 1 188 ? -50.619 13.694 -12.620 1.00 57.16 188 PRO A C 1
ATOM 1443 O O . PRO A 1 188 ? -51.422 12.954 -13.173 1.00 57.16 188 PRO A O 1
ATOM 1446 N N . GLN A 1 189 ? -50.518 13.801 -11.278 1.00 40.84 189 GLN A N 1
ATOM 1447 C CA . GLN A 1 189 ? -51.445 13.377 -10.188 1.00 40.84 189 GLN A CA 1
ATOM 1448 C C . GLN A 1 189 ? -51.086 12.061 -9.457 1.00 40.84 189 GLN A C 1
ATOM 1450 O O . GLN A 1 189 ? -50.976 11.015 -10.073 1.00 40.84 189 GLN A O 1
ATOM 1455 N N . SER A 1 190 ? -50.699 12.063 -8.167 1.00 44.81 190 SER A N 1
ATOM 1456 C CA . SER A 1 190 ? -51.399 12.431 -6.906 1.00 44.81 190 SER A CA 1
ATOM 1457 C C . SER A 1 190 ? -52.184 11.269 -6.269 1.00 44.81 190 SER A C 1
ATOM 1459 O O . SER A 1 190 ? -53.304 11.001 -6.682 1.00 44.81 190 SER A O 1
ATOM 1461 N N . SER A 1 191 ? -51.641 10.694 -5.185 1.00 43.94 191 SER A N 1
ATOM 1462 C CA . SER A 1 191 ? -52.360 10.169 -3.996 1.00 43.94 191 SER A CA 1
ATOM 1463 C C . SER A 1 191 ? -51.308 9.613 -3.018 1.00 43.94 191 SER A C 1
ATOM 1465 O O . SER A 1 191 ? -50.609 8.663 -3.350 1.00 43.94 191 SER A O 1
ATOM 1467 N N . ILE A 1 192 ? -50.957 10.273 -1.911 1.00 49.91 192 ILE A N 1
ATOM 1468 C CA . ILE A 1 192 ? -51.639 10.225 -0.603 1.00 49.91 192 ILE A CA 1
ATOM 1469 C C . ILE A 1 192 ? -52.132 8.814 -0.240 1.00 49.91 192 ILE A C 1
ATOM 1471 O O . ILE A 1 192 ? -53.192 8.407 -0.699 1.00 49.91 192 ILE A O 1
ATOM 1475 N N . CYS A 1 193 ? -51.405 8.128 0.654 1.00 38.62 193 CYS A N 1
ATOM 1476 C CA . CYS A 1 193 ? -51.975 7.442 1.821 1.00 38.62 193 CYS A CA 1
ATOM 1477 C C . CYS A 1 193 ? -50.894 7.089 2.864 1.00 38.62 193 CYS A C 1
ATOM 1479 O O . CYS A 1 193 ? -49.714 6.959 2.558 1.00 38.62 193 CYS A O 1
ATOM 1481 N N . LYS A 1 194 ? -51.348 7.051 4.118 1.00 43.56 194 LYS A N 1
ATOM 1482 C CA . LYS A 1 194 ? -50.647 7.148 5.412 1.00 43.56 194 LYS A CA 1
ATOM 1483 C C . LYS A 1 194 ? -50.020 5.826 5.922 1.00 43.56 194 LYS A C 1
ATOM 1485 O O . LYS A 1 194 ? -50.269 4.780 5.333 1.00 43.56 194 LYS A O 1
ATOM 1490 N N . PRO A 1 195 ? -49.254 5.874 7.040 1.00 55.72 195 PRO A N 1
ATOM 1491 C CA . PRO A 1 195 ? -48.492 4.756 7.596 1.00 55.72 195 PRO A CA 1
ATOM 1492 C C . PRO A 1 195 ? -49.305 3.917 8.596 1.00 55.72 195 PRO A C 1
ATOM 1494 O O . PRO A 1 195 ? -50.218 4.424 9.246 1.00 55.72 195 PRO A O 1
ATOM 1497 N N . GLY A 1 196 ? -48.913 2.655 8.778 1.00 39.28 196 GLY A N 1
ATOM 1498 C CA . GLY A 1 196 ? -49.383 1.806 9.874 1.00 39.28 196 GLY A CA 1
ATOM 1499 C C . GLY A 1 196 ? -49.046 0.336 9.636 1.00 39.28 196 GLY A C 1
ATOM 1500 O O . GLY A 1 196 ? -49.518 -0.242 8.664 1.00 39.28 196 GLY A O 1
ATOM 1501 N N . GLY A 1 197 ? -48.238 -0.263 10.513 1.00 38.25 197 GLY A N 1
ATOM 1502 C CA . GLY A 1 197 ? -47.935 -1.694 10.452 1.00 38.25 197 GLY A CA 1
ATOM 1503 C C . GLY A 1 197 ? -46.647 -2.068 11.168 1.00 38.25 197 GLY A C 1
ATOM 1504 O O . GLY A 1 197 ? -45.610 -2.254 10.544 1.00 38.25 197 GLY A O 1
ATOM 1505 N N . GLU A 1 198 ? -46.733 -2.137 12.489 1.00 44.31 198 GLU A N 1
ATOM 1506 C CA . GLU A 1 198 ? -45.775 -2.785 13.379 1.00 44.31 198 GLU A CA 1
ATOM 1507 C C . GLU A 1 198 ? -45.706 -4.310 13.111 1.00 44.31 198 GLU A C 1
ATOM 1509 O O . GLU A 1 198 ? -46.592 -4.871 12.469 1.00 44.31 198 GLU A O 1
ATOM 1514 N N . VAL A 1 199 ? -44.707 -4.963 13.720 1.00 48.22 199 VAL A N 1
ATOM 1515 C CA . VAL A 1 199 ? -44.540 -6.416 13.968 1.00 48.22 199 VAL A CA 1
ATOM 1516 C C . VAL A 1 199 ? -43.510 -7.167 13.097 1.00 48.22 199 VAL A C 1
ATOM 1518 O O . VAL A 1 199 ? -43.785 -7.693 12.027 1.00 48.22 199 VAL A O 1
ATOM 1521 N N . GLN A 1 200 ? -42.300 -7.239 13.668 1.00 50.28 200 GLN A N 1
ATOM 1522 C CA . GLN A 1 200 ? -41.446 -8.422 13.887 1.00 50.28 200 GLN A CA 1
ATOM 1523 C C . GLN A 1 200 ? -41.407 -9.537 12.822 1.00 50.28 200 GLN A C 1
ATOM 1525 O O . GLN A 1 200 ? -42.348 -10.312 12.674 1.00 50.28 200 GLN A O 1
ATOM 1530 N N . SER A 1 201 ? -40.216 -9.773 12.261 1.00 48.56 201 SER A N 1
ATOM 1531 C CA . SER A 1 201 ? -39.675 -11.136 12.123 1.00 48.56 201 SER A CA 1
ATOM 1532 C C . SER A 1 201 ? -38.166 -11.119 11.901 1.00 48.56 201 SER A C 1
ATOM 1534 O O . SER A 1 201 ? -37.653 -10.874 10.812 1.00 48.56 201 SER A O 1
ATOM 1536 N N . THR A 1 202 ? -37.457 -11.412 12.983 1.00 50.97 202 THR A N 1
ATOM 1537 C CA . THR A 1 202 ? -36.063 -11.837 13.030 1.00 50.97 202 THR A CA 1
ATOM 1538 C C . THR A 1 202 ? -35.916 -13.103 12.185 1.00 50.97 202 THR A C 1
ATOM 1540 O O . THR A 1 202 ? -36.371 -14.167 12.593 1.00 50.97 202 THR A O 1
ATOM 1543 N N . THR A 1 203 ? -35.290 -13.016 11.010 1.00 54.09 203 THR A N 1
ATOM 1544 C CA . THR A 1 203 ? -34.838 -14.213 10.283 1.00 54.09 203 THR A CA 1
ATOM 1545 C C . THR A 1 203 ? -33.321 -14.220 10.250 1.00 54.09 203 THR A C 1
ATOM 1547 O O . THR A 1 203 ? -32.666 -13.493 9.511 1.00 54.09 203 THR A O 1
ATOM 1550 N N . TYR A 1 204 ? -32.799 -15.051 11.141 1.00 44.91 204 TYR A N 1
ATOM 1551 C CA . TYR A 1 204 ? -31.426 -15.500 11.248 1.00 44.91 204 TYR A CA 1
ATOM 1552 C C . TYR A 1 204 ? -31.039 -16.258 9.966 1.00 44.91 204 TYR A C 1
ATOM 1554 O O . TYR A 1 204 ? -31.625 -17.298 9.670 1.00 44.91 204 TYR A O 1
ATOM 1562 N N . ILE A 1 205 ? -30.073 -15.746 9.199 1.00 54.31 205 ILE A N 1
ATOM 1563 C CA . ILE A 1 205 ? -29.482 -16.459 8.056 1.00 54.31 205 ILE A CA 1
ATOM 1564 C C . ILE A 1 205 ? -28.096 -16.963 8.486 1.00 54.31 205 ILE A C 1
ATOM 1566 O O . ILE A 1 205 ? -27.211 -16.142 8.734 1.00 54.31 205 ILE A O 1
ATOM 1570 N N . PRO A 1 206 ? -27.873 -18.285 8.605 1.00 62.69 206 PRO A N 1
ATOM 1571 C CA . PRO A 1 206 ? -26.569 -18.822 8.969 1.00 62.69 206 PRO A CA 1
ATOM 1572 C C . PRO A 1 206 ? -25.572 -18.742 7.804 1.00 62.69 206 PRO A C 1
ATOM 1574 O O . PRO A 1 206 ? -25.857 -19.128 6.669 1.00 62.69 206 PRO A O 1
ATOM 1577 N N . VAL A 1 207 ? -24.363 -18.283 8.129 1.00 52.47 207 VAL A N 1
ATOM 1578 C CA . VAL A 1 207 ? -23.180 -18.267 7.263 1.00 52.47 207 VAL A CA 1
ATOM 1579 C C . VAL A 1 207 ? -22.718 -19.705 7.010 1.00 52.47 207 VAL A C 1
ATOM 1581 O O . VAL A 1 207 ? -22.249 -20.396 7.916 1.00 52.47 207 VAL A O 1
ATOM 1584 N N . ALA A 1 208 ? -22.837 -20.170 5.765 1.00 55.75 208 ALA A N 1
ATOM 1585 C CA . ALA A 1 208 ? -22.325 -21.468 5.341 1.00 55.75 208 ALA A CA 1
ATOM 1586 C C . ALA A 1 208 ? -20.793 -21.424 5.196 1.00 55.75 208 ALA A C 1
ATOM 1588 O O . ALA A 1 208 ? -20.239 -20.902 4.229 1.00 55.75 208 ALA A O 1
ATOM 1589 N N . ARG A 1 209 ? -20.110 -22.013 6.178 1.00 56.91 209 ARG A N 1
ATOM 1590 C CA . ARG A 1 209 ? -18.666 -22.260 6.215 1.00 56.91 209 ARG A CA 1
ATOM 1591 C C . ARG A 1 209 ? -18.312 -23.367 5.211 1.00 56.91 209 ARG A C 1
ATOM 1593 O O . ARG A 1 209 ? -18.507 -24.545 5.499 1.00 56.91 209 ARG A O 1
ATOM 1600 N N . ARG A 1 210 ? -17.804 -23.015 4.025 1.00 60.22 210 ARG A N 1
ATOM 1601 C CA . ARG A 1 210 ? -17.301 -23.998 3.051 1.00 60.22 210 ARG A CA 1
ATOM 1602 C C . ARG A 1 210 ? -15.845 -24.339 3.379 1.00 60.22 210 ARG A C 1
ATOM 1604 O O . ARG A 1 210 ? -14.925 -23.620 3.012 1.00 60.22 210 ARG A O 1
ATOM 1611 N N . VAL A 1 211 ? -15.659 -25.441 4.100 1.00 58.88 211 VAL A N 1
ATOM 1612 C CA . VAL A 1 211 ? -14.368 -26.119 4.259 1.00 58.88 211 VAL A CA 1
ATOM 1613 C C . VAL A 1 211 ? -14.157 -26.961 3.004 1.00 58.88 211 VAL A C 1
ATOM 1615 O O . VAL A 1 211 ? -14.889 -27.926 2.803 1.00 58.88 211 VAL A O 1
ATOM 1618 N N . HIS A 1 212 ? -13.182 -26.617 2.162 1.00 54.06 212 HIS A N 1
ATOM 1619 C CA . HIS A 1 212 ? -12.634 -27.573 1.202 1.00 54.06 212 HIS A CA 1
ATOM 1620 C C . HIS A 1 212 ? -11.201 -27.903 1.594 1.00 54.06 212 HIS A C 1
ATOM 1622 O O . HIS A 1 212 ? -10.298 -27.075 1.557 1.00 54.06 212 HIS A O 1
ATOM 1628 N N . ARG A 1 213 ? -11.076 -29.146 2.046 1.00 55.12 213 ARG A N 1
ATOM 1629 C CA . ARG A 1 213 ? -9.859 -29.906 2.266 1.00 55.12 213 ARG A CA 1
ATOM 1630 C C . ARG A 1 213 ? -9.610 -30.698 0.979 1.00 55.12 213 ARG A C 1
ATOM 1632 O O . ARG A 1 213 ? -10.576 -31.261 0.459 1.00 55.12 213 ARG A O 1
ATOM 1639 N N . VAL A 1 214 ? -8.352 -30.715 0.546 1.00 56.50 214 VAL A N 1
ATOM 1640 C CA . VAL A 1 214 ? -7.570 -31.704 -0.233 1.00 56.50 214 VAL A CA 1
ATOM 1641 C C . VAL A 1 214 ? -6.615 -30.928 -1.126 1.00 56.50 214 VAL A C 1
ATOM 1643 O O . VAL A 1 214 ? -7.106 -30.181 -1.998 1.00 56.50 214 VAL A O 1
#

Mean predicted aligned error: 22.49 Å

Sequence (214 aa):
MKCQEVLSLIEPYLDSELDTRTNADIQQHLADCAECAKAFAAEEKTQAQLISALRNGEATPALWARIEHLVRQTQEAPDRTGEPKPQTGPGLTRDVEHRRQPSKETERGWRAWLWPSPPFAAGLAAVWAIILALHFLAAEGPSARGSEAQVLAPQASRALAEQRRALMELLEVAEVPQSESASPIGSPQSSICKPGGEVQSTTYIPVARRVHRV